Protein AF-A0A560BNM2-F1 (afdb_monomer)

Secondary structure (DSSP, 8-state):
---EEEEEEE-TTS-EEE-HHHHHHHHHHHHHHHHHHHHHHT--PPPP-GGGS-HHHHHHHHHHHHHHHHHHHHHIIIIISTTS--GGGTT----B--GGGHHHHHHH--SEEEEEEEEEEEE-HHHHHHHHHHHHTT-------EEEEEEEEETTT-BEEEEEEEEES---TTSHHHHHHHHHHHTTT---

Foldseek 3Di:
DQAAEWEFAQELVRDTHTDPVQRVLLSVLLVVLLVVVCVVVVHDDDDDDPVPDDPVLVVLVVLLLVLCVVQQVCCCVAQVNPPHHDVVCVNDQWTFSFQSLLSVCVRPVDQKDKYKHKYKYAYDPNNVVVQVVCVVVVHHDQGMKIWMKIFIAGSRGRTGPDIFIDIDSDARSSDNPSSNVVSCRRCPPPDD

pLDDT: mean 95.96, std 3.7, range [72.75, 98.75]

Nearest PDB structures (foldseek):
  6k96-assembly1_B-2  TM=3.087E-01  e=3.811E+00  Streptomyces citricolor
  1gr0-assembly1_A  TM=3.184E-01  e=5.904E+00  Mycobacterium tuberculosis
  5d7l-assembly2_C  TM=2.420E-01  e=7.122E+00  Homo sapiens

Mean predicted aligned error: 3.25 Å

Sequence (192 aa):
MPLDVELSELSAAGMKEPKAEWTEAARRHLAVAFDEQQADLGLSIAAFDESKAKPEVVDTLHQLQRLHEKVGTSAMIHHFFDVKKLPAKHGKFDWTLGTDARTLKEATGGDYALFVWVRDSYASGGRVALMVAAAVLGVGVQGGTQVGFASLVDLETGDIVWFNRLMRGAGDLRTVEPARETAKVLLADFPK

Organism: Azospirillum brasilense (NCBI:txid192)

Solvent-accessible surface area (backbone atoms only — not comparable to full-atom values): 10418 Å² total; per-residue (Å²): 76,74,76,46,62,46,28,23,38,26,41,64,88,69,50,75,45,78,35,68,71,47,20,54,40,24,50,54,29,35,52,55,23,42,53,53,49,29,58,78,71,70,54,89,80,77,79,64,58,69,91,77,48,57,70,70,54,51,53,49,49,54,51,49,52,58,46,45,54,55,49,49,51,47,45,48,47,30,69,71,35,91,84,50,63,52,74,92,50,72,84,57,84,84,51,60,76,37,54,74,35,29,56,53,21,75,74,68,72,43,67,59,42,52,45,42,41,38,41,36,35,42,55,30,75,62,22,50,54,47,34,54,57,34,45,78,72,73,38,89,59,85,73,28,44,36,40,34,37,26,34,37,25,36,15,78,59,11,36,46,79,42,77,32,63,51,76,41,69,69,79,48,43,75,38,58,66,46,14,35,50,48,36,49,56,36,52,53,90,61,90,131

Structure (mmCIF, N/CA/C/O backbone):
data_AF-A0A560BNM2-F1
#
_entry.id   AF-A0A560BNM2-F1
#
loop_
_atom_site.group_PDB
_atom_site.id
_atom_site.type_symbol
_atom_site.label_atom_id
_atom_site.label_alt_id
_atom_site.label_comp_id
_atom_site.label_asym_id
_atom_site.label_entity_id
_atom_site.label_seq_id
_atom_site.pdbx_PDB_ins_code
_atom_site.Cartn_x
_atom_site.Cartn_y
_atom_site.Cartn_z
_atom_site.occupancy
_atom_site.B_iso_or_equiv
_atom_site.auth_seq_id
_atom_site.auth_comp_id
_atom_site.auth_asym_id
_atom_site.auth_atom_id
_atom_site.pdbx_PDB_model_num
ATOM 1 N N . MET A 1 1 ? -6.509 5.502 5.794 1.00 94.69 1 MET A N 1
ATOM 2 C CA . MET A 1 1 ? -5.244 5.922 6.443 1.00 94.69 1 MET A CA 1
ATOM 3 C C . MET A 1 1 ? -4.339 6.583 5.410 1.00 94.69 1 MET A C 1
ATOM 5 O O . MET A 1 1 ? -4.605 6.390 4.224 1.00 94.69 1 MET A O 1
ATOM 9 N N . PRO A 1 2 ? -3.309 7.355 5.804 1.00 95.00 2 PRO A N 1
ATOM 10 C CA . PRO A 1 2 ? -2.321 7.873 4.861 1.00 95.00 2 PRO A CA 1
ATOM 11 C C . PRO A 1 2 ? -1.653 6.718 4.110 1.00 95.00 2 PRO A C 1
ATOM 13 O O . PRO A 1 2 ? -1.374 5.669 4.698 1.00 95.00 2 PRO A O 1
ATOM 16 N N . LEU A 1 3 ? -1.423 6.902 2.810 1.00 96.94 3 LEU A N 1
ATOM 17 C CA . LEU A 1 3 ? -0.815 5.878 1.962 1.00 96.94 3 LEU A CA 1
ATOM 18 C C . LEU A 1 3 ? 0.646 5.649 2.379 1.00 96.94 3 LEU A C 1
ATOM 20 O O . LEU A 1 3 ? 1.405 6.609 2.498 1.00 96.94 3 LEU A O 1
ATOM 24 N N . ASP A 1 4 ? 1.076 4.400 2.545 1.00 98.00 4 ASP A N 1
ATOM 25 C CA . ASP A 1 4 ? 2.490 4.061 2.718 1.00 98.00 4 ASP A CA 1
ATOM 26 C C . ASP A 1 4 ? 3.102 3.725 1.349 1.00 98.00 4 ASP A C 1
ATOM 28 O O . ASP A 1 4 ? 2.976 2.613 0.840 1.00 98.00 4 ASP A O 1
ATOM 32 N N . VAL A 1 5 ? 3.742 4.710 0.717 1.00 98.44 5 VAL A N 1
ATOM 33 C CA . VAL A 1 5 ? 4.279 4.606 -0.647 1.00 98.44 5 VAL A CA 1
ATOM 34 C C . VAL A 1 5 ? 5.752 4.994 -0.661 1.00 98.44 5 VAL A C 1
ATOM 36 O O . VAL A 1 5 ? 6.127 6.030 -0.112 1.00 98.44 5 VAL A O 1
ATOM 39 N N . GLU A 1 6 ? 6.579 4.204 -1.340 1.00 98.62 6 GLU A N 1
ATOM 40 C CA . GLU A 1 6 ? 7.971 4.559 -1.629 1.00 98.62 6 GLU A CA 1
ATOM 41 C C . GLU A 1 6 ? 8.356 4.094 -3.034 1.00 98.62 6 GLU A C 1
ATOM 43 O O . GLU A 1 6 ? 8.139 2.939 -3.416 1.00 98.62 6 GLU A O 1
ATOM 48 N N . LEU A 1 7 ? 8.936 5.013 -3.803 1.00 98.62 7 LEU A N 1
ATOM 49 C CA . LEU A 1 7 ? 9.507 4.754 -5.115 1.00 98.62 7 LEU A CA 1
ATOM 50 C C . LEU A 1 7 ? 11.029 4.829 -5.040 1.00 98.62 7 LEU A C 1
ATOM 52 O O . LEU A 1 7 ? 11.601 5.689 -4.368 1.00 98.62 7 LEU A O 1
ATOM 56 N N . SER A 1 8 ? 11.689 3.943 -5.776 1.00 98.62 8 SER A N 1
ATOM 57 C CA . SER A 1 8 ? 13.147 3.836 -5.790 1.00 98.62 8 SER A CA 1
ATOM 58 C C . SER A 1 8 ? 13.711 3.697 -7.200 1.00 98.62 8 SER A C 1
ATOM 60 O O . SER A 1 8 ? 13.052 3.226 -8.126 1.00 98.62 8 SER A O 1
ATOM 62 N N . GLU A 1 9 ? 14.962 4.092 -7.378 1.00 98.44 9 GLU A N 1
ATOM 63 C CA . GLU A 1 9 ? 15.757 3.691 -8.532 1.00 98.44 9 GLU A CA 1
ATOM 64 C C . GLU A 1 9 ? 16.487 2.387 -8.212 1.00 98.44 9 GLU A C 1
ATOM 66 O O . GLU A 1 9 ? 17.051 2.228 -7.133 1.00 98.44 9 GLU A O 1
ATOM 71 N N . LEU A 1 10 ? 16.476 1.442 -9.147 1.00 98.25 10 LEU A N 1
ATOM 72 C CA . LEU A 1 10 ? 17.156 0.162 -9.030 1.00 98.25 10 LEU A CA 1
ATOM 73 C C . LEU A 1 10 ? 18.461 0.214 -9.824 1.00 98.25 10 LEU A C 1
ATOM 75 O O . LEU A 1 10 ? 18.455 0.225 -11.059 1.00 98.25 10 LEU A O 1
ATOM 79 N N . SER A 1 11 ? 19.582 0.238 -9.110 1.00 97.75 11 SER A N 1
ATOM 80 C CA . SER A 1 11 ? 20.908 0.375 -9.704 1.00 97.75 11 SER A CA 1
ATOM 81 C C . SER A 1 11 ? 21.366 -0.898 -10.431 1.00 97.75 11 SER A C 1
ATOM 83 O O . SER A 1 11 ? 20.772 -1.979 -10.313 1.00 97.75 11 SER A O 1
ATOM 85 N N . ALA A 1 12 ? 22.465 -0.790 -11.186 1.00 96.25 12 ALA A N 1
ATOM 86 C CA . ALA A 1 12 ? 23.093 -1.937 -11.847 1.00 96.25 12 ALA A CA 1
ATOM 87 C C . ALA A 1 12 ? 23.555 -3.009 -10.841 1.00 96.25 12 ALA A C 1
ATOM 89 O O . ALA A 1 12 ? 23.485 -4.196 -11.139 1.00 96.25 12 ALA A O 1
ATOM 90 N N . ALA A 1 13 ? 23.937 -2.598 -9.625 1.00 95.31 13 ALA A N 1
ATOM 91 C CA . ALA A 1 13 ? 24.309 -3.495 -8.530 1.00 95.31 13 ALA A CA 1
ATOM 92 C C . ALA A 1 13 ? 23.097 -4.142 -7.825 1.00 95.31 13 ALA A C 1
ATOM 94 O O . ALA A 1 13 ? 23.272 -4.939 -6.911 1.00 95.31 13 ALA A O 1
ATOM 95 N N . GLY A 1 14 ? 21.864 -3.799 -8.220 1.00 94.88 14 GLY A N 1
ATOM 96 C CA . GLY A 1 14 ? 20.644 -4.313 -7.592 1.00 94.88 14 GLY A CA 1
ATOM 97 C C . GLY A 1 14 ? 20.242 -3.605 -6.299 1.00 94.88 14 GLY A C 1
ATOM 98 O O . GLY A 1 14 ? 19.343 -4.084 -5.612 1.00 94.88 14 GLY A O 1
ATOM 99 N N . MET A 1 15 ? 20.859 -2.467 -5.978 1.00 96.94 15 MET A N 1
ATOM 100 C CA . MET A 1 15 ? 20.464 -1.651 -4.828 1.00 96.94 15 MET A CA 1
ATOM 101 C C . MET A 1 15 ? 19.269 -0.769 -5.188 1.00 96.94 15 MET A C 1
ATOM 103 O O . MET A 1 15 ? 19.231 -0.203 -6.281 1.00 96.94 15 MET A O 1
ATOM 107 N N . LYS A 1 16 ? 18.314 -0.649 -4.262 1.00 97.69 16 LYS A N 1
ATOM 108 C CA . LYS A 1 16 ? 17.199 0.297 -4.360 1.00 97.69 16 LYS A CA 1
ATOM 109 C C . LYS A 1 16 ? 17.574 1.594 -3.656 1.00 97.69 16 LYS A C 1
ATOM 111 O O . LYS A 1 16 ? 17.868 1.582 -2.466 1.00 97.69 16 LYS A O 1
ATOM 116 N N . GLU A 1 17 ? 17.535 2.694 -4.391 1.00 98.00 17 GLU A N 1
ATOM 117 C CA . GLU A 1 17 ? 17.790 4.041 -3.888 1.00 98.00 17 GLU A CA 1
ATOM 118 C C . GLU A 1 17 ? 16.474 4.827 -3.869 1.00 98.00 17 GLU A C 1
ATOM 120 O O . GLU A 1 17 ? 15.957 5.146 -4.945 1.00 98.00 17 GLU A O 1
ATOM 125 N N . PRO A 1 18 ? 15.895 5.128 -2.690 1.00 98.31 18 PRO A N 1
ATOM 126 C CA . PRO A 1 18 ? 14.654 5.892 -2.597 1.00 98.31 18 PRO A CA 1
ATOM 127 C C . PRO A 1 18 ? 14.753 7.254 -3.298 1.00 98.31 18 PRO A C 1
ATOM 129 O O . PRO A 1 18 ? 15.759 7.956 -3.180 1.00 98.31 18 PRO A O 1
ATOM 132 N N . LYS A 1 19 ? 13.695 7.647 -4.016 1.00 98.56 19 LYS A N 1
ATOM 133 C CA . LYS A 1 19 ? 13.610 8.933 -4.723 1.00 98.56 19 LYS A CA 1
ATOM 134 C C . LYS A 1 19 ? 12.414 9.729 -4.213 1.00 98.56 19 LYS A C 1
ATOM 136 O O . LYS A 1 19 ? 11.272 9.426 -4.550 1.00 98.56 19 LYS A O 1
ATOM 141 N N . ALA A 1 20 ? 12.684 10.772 -3.427 1.00 98.38 20 ALA A N 1
ATOM 142 C CA . ALA A 1 20 ? 11.651 11.578 -2.773 1.00 98.38 20 ALA A CA 1
ATOM 143 C C . ALA A 1 20 ? 10.638 12.174 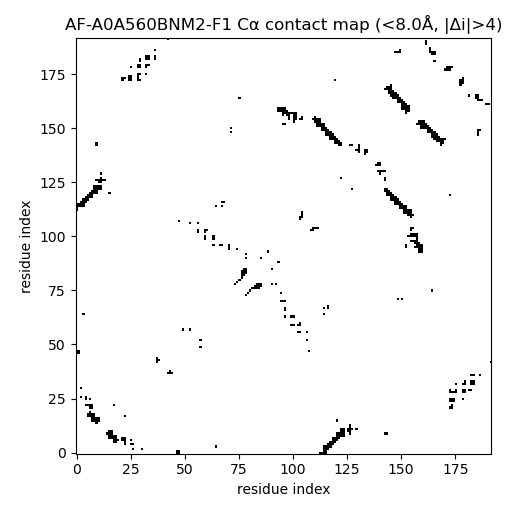-3.768 1.00 98.38 20 ALA A C 1
ATOM 145 O O . ALA A 1 20 ? 9.439 12.001 -3.592 1.00 98.38 20 ALA A O 1
ATOM 146 N N . GLU A 1 21 ? 11.101 12.792 -4.858 1.00 98.38 21 GLU A N 1
ATOM 147 C CA . GLU A 1 21 ? 10.209 13.395 -5.862 1.00 98.38 21 GLU A CA 1
ATOM 148 C C . GLU A 1 21 ? 9.281 12.371 -6.527 1.00 98.38 21 GLU A C 1
ATOM 150 O O . GLU A 1 21 ? 8.110 12.658 -6.780 1.00 98.38 21 GLU A O 1
ATOM 155 N N . TRP A 1 22 ? 9.790 11.163 -6.787 1.00 98.62 22 TRP A N 1
ATOM 156 C CA . TRP A 1 22 ? 8.995 10.081 -7.363 1.00 98.62 22 TRP A CA 1
ATOM 157 C C . TRP A 1 22 ? 7.953 9.602 -6.357 1.00 98.62 22 TRP A C 1
ATOM 159 O O . TRP A 1 22 ? 6.781 9.489 -6.705 1.00 98.62 22 TRP A O 1
ATOM 169 N N . THR A 1 23 ? 8.364 9.382 -5.107 1.00 98.69 23 THR A N 1
ATOM 170 C CA . THR A 1 23 ? 7.468 9.008 -4.009 1.00 98.69 23 THR A CA 1
ATOM 171 C C . THR A 1 23 ? 6.338 10.021 -3.839 1.00 98.69 23 THR A C 1
ATOM 173 O O . THR A 1 23 ? 5.178 9.627 -3.764 1.00 98.69 23 THR A O 1
ATOM 176 N N . GLU A 1 24 ? 6.644 11.317 -3.858 1.00 98.44 24 GLU A N 1
ATOM 177 C CA . GLU A 1 24 ? 5.637 12.375 -3.743 1.00 98.44 24 GLU A CA 1
ATOM 178 C C . GLU A 1 24 ? 4.682 12.420 -4.943 1.00 98.44 24 GLU A C 1
ATOM 180 O O . GLU A 1 24 ? 3.473 12.591 -4.769 1.00 98.44 24 GLU A O 1
ATOM 185 N N . ALA A 1 25 ? 5.186 12.232 -6.167 1.00 98.50 25 ALA A N 1
ATOM 186 C CA . ALA A 1 25 ? 4.332 12.124 -7.350 1.00 98.50 25 ALA A CA 1
ATOM 187 C C . ALA A 1 25 ? 3.375 10.927 -7.245 1.00 98.50 25 ALA A C 1
ATOM 189 O O . ALA A 1 25 ? 2.169 11.083 -7.434 1.00 98.50 25 ALA A O 1
ATOM 190 N N . ALA A 1 26 ? 3.892 9.760 -6.857 1.00 98.62 26 ALA A N 1
ATOM 191 C CA . ALA A 1 26 ? 3.088 8.559 -6.679 1.00 98.62 26 ALA A CA 1
ATOM 192 C C . ALA A 1 26 ? 2.043 8.699 -5.573 1.00 98.62 26 ALA A C 1
ATOM 194 O O . ALA A 1 26 ? 0.903 8.289 -5.775 1.00 98.62 26 ALA A O 1
ATOM 195 N N . ARG A 1 27 ? 2.387 9.317 -4.435 1.00 98.38 27 ARG A N 1
ATOM 196 C CA . ARG A 1 27 ? 1.429 9.605 -3.355 1.00 98.38 27 ARG A CA 1
ATOM 197 C C . ARG A 1 27 ? 0.263 10.450 -3.859 1.00 98.38 27 ARG A C 1
ATOM 199 O O . ARG A 1 27 ? -0.883 10.091 -3.608 1.00 98.38 27 ARG A O 1
ATOM 206 N N . ARG A 1 28 ? 0.536 11.517 -4.621 1.00 98.19 28 ARG A N 1
ATOM 207 C CA . ARG A 1 28 ? -0.516 12.367 -5.207 1.00 98.19 28 ARG A CA 1
ATOM 208 C C . ARG A 1 28 ? -1.386 11.612 -6.210 1.00 98.19 28 ARG A C 1
ATOM 210 O O . ARG A 1 28 ? -2.606 11.696 -6.128 1.00 98.19 28 ARG A O 1
ATOM 217 N N . HIS A 1 29 ? -0.778 10.879 -7.143 1.00 98.69 29 HIS A N 1
ATOM 218 C CA . HIS A 1 29 ? -1.530 10.141 -8.161 1.00 98.69 29 HIS A CA 1
ATOM 219 C C . HIS A 1 29 ? -2.373 9.017 -7.560 1.00 98.69 29 HIS A C 1
ATOM 221 O O . HIS A 1 29 ? -3.527 8.854 -7.945 1.00 98.69 29 HIS A O 1
ATOM 227 N N . LEU A 1 30 ? -1.828 8.280 -6.590 1.00 98.38 30 LEU A N 1
ATOM 228 C CA . LEU A 1 30 ? -2.569 7.237 -5.896 1.00 98.38 30 LEU A CA 1
ATOM 229 C C . LEU A 1 30 ? -3.694 7.810 -5.040 1.00 98.38 30 LEU A C 1
ATOM 231 O O . LEU A 1 30 ? -4.769 7.233 -5.058 1.00 98.38 30 LEU A O 1
ATOM 235 N N . ALA A 1 31 ? -3.493 8.930 -4.338 1.00 97.06 31 ALA A N 1
ATOM 236 C CA . ALA A 1 31 ? -4.562 9.555 -3.556 1.00 97.06 31 ALA A CA 1
ATOM 237 C C . ALA A 1 31 ? -5.781 9.879 -4.435 1.00 97.06 31 ALA A C 1
ATOM 239 O O . ALA A 1 31 ? -6.875 9.398 -4.159 1.00 97.06 31 ALA A O 1
ATOM 240 N N . VAL A 1 32 ? -5.562 10.570 -5.562 1.00 97.69 32 VAL A N 1
ATOM 241 C CA . VAL A 1 32 ? -6.630 10.869 -6.533 1.00 97.69 32 VAL A CA 1
ATOM 242 C C . VAL A 1 32 ? -7.270 9.586 -7.073 1.00 97.69 32 VAL A C 1
ATOM 244 O O . VAL A 1 32 ? -8.489 9.480 -7.129 1.00 97.69 32 VAL A O 1
ATOM 247 N N . ALA A 1 33 ? -6.463 8.589 -7.437 1.00 98.12 33 ALA A N 1
ATOM 248 C CA . ALA A 1 33 ? -6.966 7.321 -7.957 1.00 98.12 33 ALA A CA 1
ATOM 249 C C . ALA A 1 33 ? -7.805 6.537 -6.931 1.00 98.12 33 ALA A C 1
ATOM 251 O O . ALA A 1 33 ? -8.808 5.927 -7.294 1.00 98.12 33 ALA A O 1
ATOM 252 N N . PHE A 1 34 ? -7.414 6.539 -5.655 1.00 97.00 34 PHE A N 1
ATOM 253 C CA . PHE A 1 34 ? -8.188 5.910 -4.589 1.00 97.00 34 PHE A CA 1
ATOM 254 C C . PHE A 1 34 ? -9.500 6.649 -4.338 1.00 97.00 34 PHE A C 1
ATOM 256 O O . PHE A 1 34 ? -10.502 5.981 -4.098 1.00 97.00 34 PHE A O 1
ATOM 263 N N . ASP A 1 35 ? -9.523 7.979 -4.418 1.00 95.44 35 ASP A N 1
ATOM 264 C CA . ASP A 1 35 ? -10.756 8.762 -4.283 1.00 95.44 35 ASP A CA 1
ATOM 265 C C . ASP A 1 35 ? -11.729 8.481 -5.442 1.00 95.44 35 ASP A C 1
ATOM 267 O O . ASP A 1 35 ? -12.917 8.252 -5.215 1.00 95.44 35 ASP A O 1
ATOM 271 N N . GLU A 1 36 ? -11.224 8.399 -6.679 1.00 96.31 36 GLU A N 1
ATOM 272 C CA . GLU A 1 36 ? -12.012 7.991 -7.853 1.00 96.31 36 GLU A CA 1
ATOM 273 C C . GLU A 1 36 ? -12.604 6.583 -7.666 1.00 96.31 36 GLU A C 1
ATOM 275 O O . GLU A 1 36 ? -13.801 6.378 -7.858 1.00 96.31 36 GLU A O 1
ATOM 280 N N . GLN A 1 37 ? -11.795 5.608 -7.232 1.00 95.50 37 GLN A N 1
ATOM 281 C CA . GLN A 1 37 ? -12.275 4.238 -7.015 1.00 95.50 37 GLN A CA 1
ATOM 282 C C . GLN A 1 37 ? -13.264 4.121 -5.850 1.00 95.50 37 GLN A C 1
ATOM 284 O O . GLN A 1 37 ? -14.195 3.320 -5.922 1.00 95.50 37 GLN A O 1
ATOM 289 N N . GLN A 1 38 ? -13.105 4.912 -4.788 1.00 93.25 38 GLN A N 1
ATOM 290 C CA . GLN A 1 38 ? -14.095 4.979 -3.713 1.00 93.25 38 GLN A CA 1
ATOM 291 C C . GLN A 1 38 ? -15.445 5.473 -4.234 1.00 93.25 38 GLN A C 1
ATOM 293 O O . GLN A 1 38 ? -16.467 4.856 -3.934 1.00 93.25 38 GLN A O 1
ATOM 298 N N . ALA A 1 39 ? -15.447 6.535 -5.047 1.00 94.00 39 ALA A N 1
ATOM 299 C CA . ALA A 1 39 ? -16.662 7.067 -5.654 1.00 94.00 39 ALA A CA 1
ATOM 300 C C . ALA A 1 39 ? -17.331 6.040 -6.585 1.00 94.00 39 ALA A C 1
ATOM 302 O O . ALA A 1 39 ? -18.533 5.803 -6.463 1.00 94.00 39 ALA A O 1
ATOM 303 N N . ASP A 1 40 ? -16.554 5.373 -7.445 1.00 94.12 40 ASP A N 1
ATOM 304 C CA . ASP A 1 40 ? -17.045 4.333 -8.362 1.00 94.12 40 ASP A CA 1
ATOM 305 C C . ASP A 1 40 ? -17.670 3.138 -7.620 1.00 94.12 40 ASP A C 1
ATOM 307 O O . ASP A 1 40 ? -18.656 2.549 -8.071 1.00 94.12 40 ASP A O 1
ATOM 311 N N . LEU A 1 41 ? -17.100 2.768 -6.469 1.00 92.88 41 LEU A N 1
ATOM 312 C CA . LEU A 1 41 ? -17.584 1.664 -5.638 1.00 92.88 41 LEU A CA 1
ATOM 313 C C . LEU A 1 41 ? -18.730 2.068 -4.695 1.00 92.88 41 LEU A C 1
ATOM 315 O O . LEU A 1 41 ? -19.355 1.183 -4.105 1.00 92.88 41 LEU A O 1
ATOM 319 N N . GLY A 1 42 ? -19.028 3.366 -4.572 1.00 93.19 42 GLY A N 1
ATOM 320 C CA . GLY A 1 42 ? -20.016 3.902 -3.634 1.00 93.19 42 GLY A CA 1
ATOM 321 C C . GLY A 1 42 ? -19.570 3.829 -2.170 1.00 93.19 42 GLY A C 1
ATOM 322 O O . GLY A 1 42 ? -20.411 3.725 -1.279 1.00 93.19 42 GLY A O 1
ATOM 323 N N . LEU A 1 43 ? -18.260 3.838 -1.917 1.00 90.00 43 LEU A N 1
ATOM 324 C CA . LEU A 1 43 ? -17.682 3.771 -0.577 1.00 90.00 43 LEU A CA 1
ATOM 325 C C . LEU A 1 43 ? -17.621 5.163 0.052 1.00 90.00 43 LEU A C 1
ATOM 327 O O . LEU A 1 43 ? -17.254 6.140 -0.596 1.00 90.00 43 LEU A O 1
ATOM 331 N N . SER A 1 44 ? -17.910 5.238 1.349 1.00 86.38 44 SER A N 1
ATOM 332 C CA . SER A 1 44 ? -17.713 6.445 2.153 1.00 86.38 44 SER A CA 1
ATOM 333 C C . SER A 1 44 ? -16.530 6.234 3.095 1.00 86.38 44 SER A C 1
ATOM 335 O O . SER A 1 44 ? -16.712 5.769 4.220 1.00 86.38 44 SER A O 1
ATOM 337 N N . ILE A 1 45 ? -15.316 6.562 2.645 1.00 88.19 45 ILE A N 1
ATOM 338 C CA . ILE A 1 45 ? -14.105 6.467 3.473 1.00 88.19 45 ILE A CA 1
ATOM 339 C C . ILE A 1 45 ? -13.707 7.865 3.945 1.00 88.19 45 ILE A C 1
ATOM 341 O O . ILE A 1 45 ? -13.479 8.772 3.150 1.00 88.19 45 ILE A O 1
ATOM 345 N N . ALA A 1 46 ? -13.589 8.039 5.261 1.00 90.44 46 ALA A N 1
ATOM 346 C CA . ALA A 1 46 ? -13.037 9.259 5.833 1.00 90.44 46 ALA A CA 1
ATOM 347 C C . ALA A 1 46 ? -11.501 9.222 5.788 1.00 90.44 46 ALA A C 1
ATOM 349 O O . ALA A 1 46 ? -10.869 8.281 6.282 1.00 90.44 46 ALA A O 1
ATOM 350 N N . ALA A 1 47 ? -10.889 10.263 5.220 1.00 91.75 47 ALA A N 1
ATOM 351 C CA . ALA A 1 47 ? -9.446 10.443 5.289 1.00 91.75 47 ALA A CA 1
ATOM 352 C C . ALA A 1 47 ? -9.011 10.721 6.737 1.00 91.75 47 ALA A C 1
ATOM 354 O O . ALA A 1 47 ? -9.650 11.488 7.458 1.00 91.75 47 ALA A O 1
ATOM 355 N N . PHE A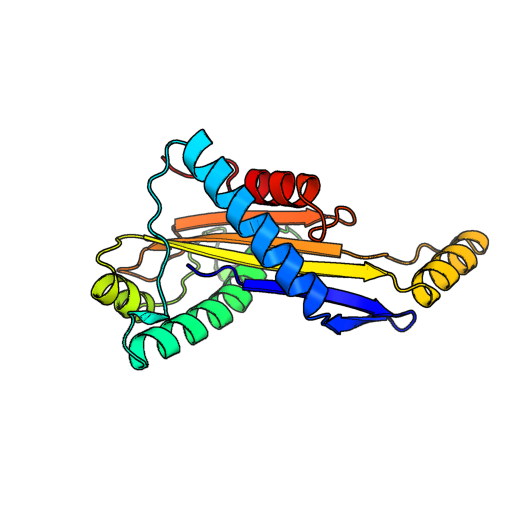 1 48 ? -7.904 10.106 7.154 1.00 93.44 48 PHE A N 1
ATOM 356 C CA . PHE A 1 48 ? -7.303 10.394 8.452 1.00 93.44 48 PHE A CA 1
ATOM 357 C C . PHE A 1 48 ? -6.489 11.684 8.353 1.00 93.44 48 PHE A C 1
ATOM 359 O O . PHE A 1 48 ? -5.582 11.776 7.527 1.00 93.44 48 PHE A O 1
ATOM 366 N N . ASP A 1 49 ? -6.815 12.663 9.191 1.00 91.25 49 ASP A N 1
ATOM 367 C CA . ASP A 1 49 ? -6.149 13.963 9.226 1.00 91.25 49 ASP A CA 1
ATOM 368 C C . ASP A 1 49 ? -5.163 14.018 10.399 1.00 91.25 49 ASP A C 1
ATOM 370 O O . ASP A 1 49 ? -5.533 14.333 11.532 1.00 91.25 49 ASP A O 1
ATOM 374 N N . GLU A 1 50 ? -3.896 13.709 10.117 1.00 92.50 50 GLU A N 1
ATOM 375 C CA . GLU A 1 50 ? -2.823 13.723 11.120 1.00 92.50 50 GLU A CA 1
ATOM 376 C C . GLU A 1 50 ? -2.658 15.088 11.797 1.00 92.50 50 GLU A C 1
ATOM 378 O O . GLU A 1 50 ? -2.315 15.145 12.974 1.00 92.50 50 GLU A O 1
ATOM 383 N N . SER A 1 51 ? -2.959 16.191 11.100 1.00 92.88 51 SER A N 1
ATOM 384 C CA . SER A 1 51 ? -2.790 17.545 11.647 1.00 92.88 51 SER A CA 1
ATOM 385 C C . SER A 1 51 ? -3.766 17.872 12.780 1.00 92.88 51 SER A C 1
ATOM 387 O O . SER A 1 51 ? -3.527 18.793 13.562 1.00 92.88 51 SER A O 1
ATOM 389 N N . LYS A 1 52 ? -4.865 17.114 12.876 1.00 92.19 52 LYS A N 1
ATOM 390 C CA . LYS A 1 52 ? -5.892 17.246 13.917 1.00 92.19 52 LYS A CA 1
ATOM 391 C C . LYS A 1 52 ? -5.760 16.198 15.018 1.00 92.19 52 LYS A C 1
ATOM 393 O O . LYS A 1 52 ? -6.464 16.287 16.024 1.00 92.19 52 LYS A O 1
ATOM 398 N N . ALA A 1 53 ? -4.903 15.199 14.828 1.00 94.44 53 ALA A N 1
ATOM 399 C CA . ALA A 1 53 ? -4.708 14.122 15.782 1.00 94.44 53 ALA A CA 1
ATOM 400 C C . ALA A 1 53 ? -3.766 14.554 16.915 1.00 94.44 53 ALA A C 1
ATOM 402 O O . ALA A 1 53 ? -2.879 15.391 16.742 1.00 94.44 53 ALA A O 1
ATOM 403 N N . LYS A 1 54 ? -3.953 13.968 18.100 1.00 96.94 54 LYS A N 1
ATOM 404 C CA . LYS A 1 54 ? -3.007 14.155 19.204 1.00 96.94 54 LYS A CA 1
ATOM 405 C C . LYS A 1 54 ? -1.686 13.428 18.892 1.00 96.94 54 LYS A C 1
ATOM 407 O O . LYS A 1 54 ? -1.739 12.396 18.218 1.00 96.94 54 LYS A O 1
ATOM 412 N N . PRO A 1 55 ? -0.527 13.898 19.393 1.00 96.94 55 PRO A N 1
ATOM 413 C CA . PRO A 1 55 ? 0.773 13.283 19.105 1.00 96.94 55 PRO A CA 1
ATOM 414 C C . PRO A 1 55 ? 0.825 11.775 19.376 1.00 96.94 55 PRO A C 1
ATOM 416 O O . PRO A 1 55 ? 1.341 11.025 18.557 1.00 96.94 55 PRO A O 1
ATOM 419 N N . GLU A 1 56 ? 0.211 11.313 20.466 1.00 96.31 56 GLU A N 1
ATOM 420 C CA . GLU A 1 56 ? 0.150 9.892 20.815 1.00 96.31 56 GLU A CA 1
ATOM 421 C C . GLU A 1 56 ? -0.597 9.046 19.770 1.00 96.31 56 GLU A C 1
ATOM 423 O O . GLU A 1 56 ? -0.202 7.917 19.489 1.00 96.31 56 GLU A O 1
ATOM 428 N N . VAL A 1 57 ? -1.635 9.601 19.135 1.00 97.38 57 VAL A N 1
ATOM 429 C CA . VAL A 1 57 ? -2.391 8.918 18.075 1.00 97.38 57 VAL A CA 1
ATOM 430 C C . VAL A 1 57 ? -1.555 8.843 16.798 1.00 97.38 57 VAL A C 1
ATOM 432 O O . VAL A 1 57 ? -1.572 7.821 16.114 1.00 97.38 57 VAL A O 1
ATOM 435 N N . VAL A 1 58 ? -0.804 9.904 16.487 1.00 97.50 58 VAL A N 1
ATOM 436 C CA . VAL A 1 58 ? 0.117 9.938 15.339 1.00 97.50 58 VAL A CA 1
ATOM 437 C C . VAL A 1 58 ? 1.248 8.922 15.524 1.00 97.50 58 VAL A C 1
ATOM 439 O O . VAL A 1 58 ? 1.576 8.184 14.595 1.00 97.50 58 VAL A O 1
ATOM 442 N N . ASP A 1 59 ? 1.799 8.806 16.732 1.00 97.31 59 ASP A N 1
ATOM 443 C CA . ASP A 1 59 ? 2.808 7.792 17.043 1.00 97.31 59 ASP A CA 1
ATOM 444 C C . ASP A 1 59 ? 2.255 6.370 16.871 1.00 97.31 59 ASP A C 1
ATOM 446 O O . ASP A 1 59 ? 2.895 5.536 16.219 1.00 97.31 59 ASP A O 1
ATOM 450 N N . THR A 1 60 ? 1.047 6.091 17.379 1.00 97.25 60 THR A N 1
ATOM 451 C CA . THR A 1 60 ? 0.380 4.798 17.163 1.00 97.25 60 THR A CA 1
ATOM 452 C C . THR A 1 60 ? 0.117 4.534 15.680 1.00 97.25 60 THR A C 1
ATOM 454 O O . THR A 1 60 ? 0.378 3.430 15.205 1.00 97.25 60 THR A O 1
ATOM 457 N N . LEU A 1 61 ? -0.332 5.532 14.914 1.00 97.38 61 LEU A N 1
ATOM 458 C CA . LEU A 1 61 ? -0.531 5.406 13.468 1.00 97.38 61 LEU A CA 1
ATOM 459 C C . LEU A 1 61 ? 0.759 4.977 12.756 1.00 97.38 61 LEU A C 1
ATOM 461 O O . LEU A 1 61 ? 0.741 4.020 11.980 1.00 97.38 61 LEU A O 1
ATOM 465 N N . HIS A 1 62 ? 1.883 5.637 13.039 1.00 97.50 62 HIS A N 1
ATOM 466 C CA . HIS A 1 62 ? 3.170 5.293 12.433 1.00 97.50 62 HIS A CA 1
ATOM 467 C C . HIS A 1 62 ? 3.646 3.888 12.818 1.00 97.50 62 HIS A C 1
ATOM 469 O O . HIS A 1 62 ? 4.211 3.171 11.986 1.00 97.50 62 HIS A O 1
ATOM 475 N N . GLN A 1 63 ? 3.425 3.471 14.067 1.00 98.06 63 GLN A N 1
ATOM 476 C CA . GLN A 1 63 ? 3.730 2.109 14.506 1.00 98.06 63 GLN A CA 1
ATOM 477 C C . GLN A 1 63 ? 2.869 1.082 13.764 1.00 98.06 63 GLN A C 1
ATOM 479 O O . GLN A 1 63 ? 3.406 0.104 13.242 1.00 98.06 63 GLN A O 1
ATOM 484 N N . LEU A 1 64 ? 1.564 1.339 13.638 1.00 98.38 64 LEU A N 1
ATOM 485 C CA . LEU A 1 64 ? 0.633 0.473 12.918 1.00 98.38 64 LEU A CA 1
ATOM 486 C C . LEU A 1 64 ? 0.938 0.403 11.420 1.00 98.38 64 LEU A C 1
ATOM 488 O O . LEU A 1 64 ? 0.857 -0.681 10.859 1.00 98.38 64 LEU A O 1
ATOM 492 N N . GLN A 1 65 ? 1.353 1.493 10.769 1.00 98.00 65 GLN A N 1
ATOM 493 C CA . GLN A 1 65 ? 1.788 1.463 9.363 1.00 98.00 65 GLN A CA 1
ATOM 494 C C . GLN A 1 65 ? 3.032 0.582 9.169 1.00 98.00 65 GLN A C 1
ATOM 496 O O . GLN A 1 65 ? 3.068 -0.274 8.286 1.00 98.00 65 GLN A O 1
ATOM 501 N N . ARG A 1 66 ? 4.037 0.718 10.044 1.00 98.19 66 ARG A N 1
ATOM 502 C CA . ARG A 1 66 ? 5.239 -0.135 10.002 1.00 98.19 66 ARG A CA 1
ATOM 503 C C . ARG A 1 66 ? 4.904 -1.600 10.276 1.00 98.19 66 ARG A C 1
ATOM 505 O O . ARG A 1 66 ? 5.476 -2.491 9.647 1.00 98.19 66 ARG A O 1
ATOM 512 N N . LEU A 1 67 ? 3.989 -1.858 11.210 1.00 98.62 67 LEU A N 1
ATOM 513 C CA . LEU A 1 67 ? 3.514 -3.207 11.500 1.00 98.62 67 LEU A CA 1
ATOM 514 C C . LEU A 1 67 ? 2.715 -3.776 10.323 1.00 98.62 67 LEU A C 1
ATOM 516 O O . LEU A 1 67 ? 2.936 -4.925 9.946 1.00 98.62 67 LEU A O 1
ATOM 520 N N . HIS A 1 68 ? 1.857 -2.968 9.700 1.00 98.69 68 HIS A N 1
ATOM 521 C CA . HIS A 1 68 ? 1.079 -3.323 8.515 1.00 98.69 68 HIS A CA 1
ATOM 522 C C . HIS A 1 68 ? 1.975 -3.759 7.361 1.00 98.69 68 HIS A C 1
ATOM 524 O O . HIS A 1 68 ? 1.705 -4.799 6.763 1.00 98.69 68 HIS A O 1
ATOM 530 N N . GLU A 1 69 ? 3.097 -3.071 7.120 1.00 98.31 69 GLU A N 1
ATOM 531 C CA . GLU A 1 69 ? 4.096 -3.525 6.148 1.00 98.31 69 GLU A CA 1
ATOM 532 C C . GLU A 1 69 ? 4.546 -4.968 6.441 1.00 98.31 69 GLU A C 1
ATOM 534 O O . GLU A 1 69 ? 4.541 -5.828 5.553 1.00 98.31 69 GLU A O 1
ATOM 539 N N . LYS A 1 70 ? 4.957 -5.258 7.683 1.00 98.38 70 LYS A N 1
ATOM 540 C CA . LYS A 1 70 ? 5.530 -6.566 8.043 1.00 98.38 70 LYS A CA 1
ATOM 541 C C . LYS A 1 70 ? 4.483 -7.673 8.068 1.00 98.38 70 LYS A C 1
ATOM 543 O O . LYS A 1 70 ? 4.730 -8.759 7.533 1.00 98.38 70 LYS A O 1
ATOM 548 N N . VAL A 1 71 ? 3.317 -7.403 8.649 1.00 98.19 71 VAL A N 1
ATOM 549 C CA . VAL A 1 71 ? 2.195 -8.346 8.718 1.00 98.19 71 VAL A CA 1
ATOM 550 C C . VAL A 1 71 ? 1.646 -8.612 7.320 1.00 98.19 71 VAL A C 1
ATOM 552 O O . VAL A 1 71 ? 1.515 -9.771 6.935 1.00 98.19 71 VAL A O 1
ATOM 555 N N . GLY A 1 72 ? 1.408 -7.571 6.522 1.00 97.81 72 GLY A N 1
ATOM 556 C CA . GLY A 1 72 ? 0.885 -7.699 5.164 1.00 97.81 72 GLY A CA 1
ATOM 557 C C . GLY A 1 72 ? 1.857 -8.396 4.214 1.00 97.81 72 GLY A C 1
ATOM 558 O O . GLY A 1 72 ? 1.451 -9.287 3.467 1.00 97.81 72 GLY A O 1
ATOM 559 N N . THR A 1 73 ? 3.160 -8.106 4.307 1.00 96.50 73 THR A N 1
ATOM 560 C CA . THR A 1 73 ? 4.186 -8.849 3.553 1.00 96.50 73 THR A CA 1
ATOM 561 C C . THR A 1 73 ? 4.197 -10.328 3.945 1.00 96.50 73 THR A C 1
ATOM 563 O O . THR A 1 73 ? 4.272 -11.200 3.077 1.00 96.50 73 THR A O 1
ATOM 566 N N . SER A 1 74 ? 4.068 -10.629 5.241 1.00 95.75 74 SER A N 1
ATOM 567 C CA . SER A 1 74 ? 3.984 -12.008 5.731 1.00 95.75 74 SER A CA 1
ATOM 568 C C . SER A 1 74 ? 2.726 -12.708 5.213 1.00 95.75 74 SER A C 1
ATOM 570 O O . SER A 1 74 ? 2.823 -13.816 4.690 1.00 95.75 74 SER A O 1
ATOM 572 N N . ALA A 1 75 ? 1.563 -12.058 5.271 1.00 95.81 75 ALA A N 1
ATOM 573 C CA . ALA A 1 75 ? 0.313 -12.583 4.730 1.00 95.81 75 ALA A CA 1
ATOM 574 C C . ALA A 1 75 ? 0.417 -12.859 3.223 1.00 95.81 75 ALA A C 1
ATOM 576 O O . ALA A 1 75 ? 0.078 -13.948 2.758 1.00 95.81 75 ALA A O 1
ATOM 5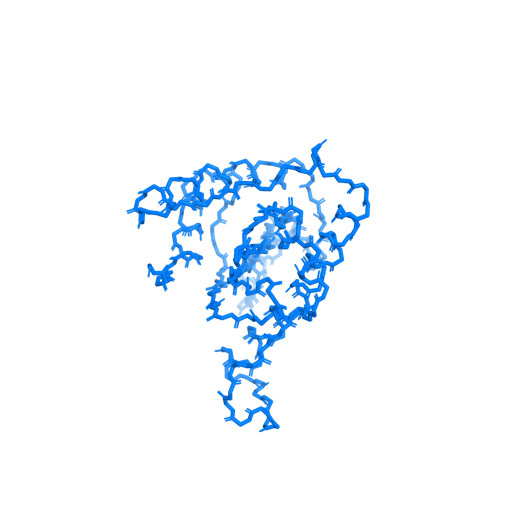77 N N . MET A 1 76 ? 0.966 -11.918 2.456 1.00 94.81 76 MET A N 1
ATOM 578 C CA . MET A 1 76 ? 1.187 -12.069 1.020 1.00 94.81 76 MET A CA 1
ATOM 579 C C . MET A 1 76 ? 2.075 -13.282 0.694 1.00 94.81 76 MET A C 1
ATOM 581 O O . MET A 1 76 ? 1.693 -14.107 -0.134 1.00 94.81 76 MET A O 1
ATOM 585 N N . ILE A 1 77 ? 3.217 -13.436 1.374 1.00 93.25 77 ILE A N 1
ATOM 586 C CA . ILE A 1 77 ? 4.170 -14.534 1.129 1.00 93.25 77 ILE A CA 1
ATOM 587 C C . ILE A 1 77 ? 3.640 -15.887 1.609 1.00 93.25 77 ILE A C 1
ATOM 589 O O . ILE A 1 77 ? 3.866 -16.895 0.946 1.00 93.25 77 ILE A O 1
ATOM 593 N N . HIS A 1 78 ? 2.998 -15.929 2.774 1.00 94.06 78 HIS A N 1
ATOM 594 C CA . HIS A 1 78 ? 2.697 -17.180 3.472 1.00 94.06 78 HIS A CA 1
ATOM 595 C C . HIS A 1 78 ? 1.254 -17.660 3.311 1.00 94.06 78 HIS A C 1
ATOM 597 O O . HIS A 1 78 ? 0.964 -18.813 3.630 1.00 94.06 78 HIS A O 1
ATOM 603 N N . HIS A 1 79 ? 0.344 -16.799 2.859 1.00 93.06 79 HIS A N 1
ATOM 604 C CA . HIS A 1 79 ? -1.059 -17.152 2.662 1.00 93.06 79 HIS A CA 1
ATOM 605 C C . HIS A 1 79 ? -1.453 -17.126 1.183 1.00 93.06 79 HIS A C 1
ATOM 607 O O . HIS A 1 79 ? -2.121 -18.044 0.714 1.00 93.06 79 HIS A O 1
ATOM 613 N N . PHE A 1 80 ? -1.012 -16.111 0.434 1.00 90.25 80 PHE A N 1
ATOM 614 C CA . PHE A 1 80 ? -1.426 -15.938 -0.961 1.00 90.25 80 PHE A CA 1
ATOM 615 C C . PHE A 1 80 ? -0.443 -16.506 -1.983 1.00 90.25 80 PHE A C 1
ATOM 617 O O . PHE A 1 80 ? -0.873 -16.978 -3.035 1.00 90.25 80 PHE A O 1
ATOM 624 N N . PHE A 1 81 ? 0.860 -16.474 -1.704 1.00 85.31 81 PHE A N 1
ATOM 625 C CA . PHE A 1 81 ? 1.854 -17.133 -2.542 1.00 85.31 81 PHE A CA 1
ATOM 626 C C . PHE A 1 81 ? 2.135 -18.538 -2.003 1.00 85.31 81 PHE A C 1
ATOM 628 O O . PHE A 1 81 ? 2.635 -18.718 -0.898 1.00 85.31 81 PHE A O 1
ATOM 635 N N . ASP A 1 82 ? 1.829 -19.563 -2.800 1.00 72.75 82 ASP A N 1
ATOM 636 C CA . ASP A 1 82 ? 1.910 -20.980 -2.401 1.00 72.75 82 ASP A CA 1
ATOM 637 C C . ASP A 1 82 ? 3.351 -21.523 -2.288 1.00 72.75 82 ASP A C 1
ATOM 639 O O . ASP A 1 82 ? 3.622 -22.709 -2.440 1.00 72.75 82 ASP A O 1
ATOM 643 N N . VAL A 1 83 ? 4.319 -20.637 -2.062 1.00 75.94 83 VAL A N 1
ATOM 644 C CA . VAL A 1 83 ? 5.746 -20.970 -2.010 1.00 75.94 83 VAL A CA 1
ATOM 645 C C . VAL A 1 83 ? 6.216 -21.273 -0.590 1.00 75.94 83 VAL A C 1
ATOM 647 O O . VAL A 1 83 ? 7.204 -21.982 -0.416 1.00 75.94 83 VAL A O 1
ATOM 650 N N . LYS A 1 84 ? 5.544 -20.722 0.434 1.00 86.19 84 LYS A N 1
ATOM 651 C CA . LYS A 1 84 ? 5.959 -20.823 1.845 1.00 86.19 84 LYS A CA 1
ATOM 652 C C . LYS A 1 84 ? 4.769 -20.845 2.811 1.00 86.19 84 LYS A C 1
ATOM 654 O O . LYS A 1 84 ? 4.752 -20.082 3.771 1.00 86.19 84 LYS A O 1
ATOM 659 N N . LYS A 1 85 ? 3.761 -21.692 2.590 1.00 91.06 85 LYS A N 1
ATOM 660 C CA . LYS A 1 85 ? 2.620 -21.797 3.522 1.00 91.06 85 LYS A CA 1
ATOM 661 C C . LYS A 1 85 ? 3.077 -22.089 4.956 1.00 91.06 85 LYS A C 1
ATOM 663 O O . LYS A 1 85 ? 3.991 -22.881 5.161 1.00 91.06 85 LYS A O 1
ATOM 668 N N . LEU A 1 86 ? 2.423 -21.469 5.941 1.00 91.88 86 LEU A N 1
ATOM 669 C CA . LEU A 1 86 ? 2.642 -21.741 7.367 1.00 91.88 86 LEU A CA 1
ATOM 670 C C . LEU A 1 86 ? 1.721 -22.887 7.819 1.00 91.88 86 LEU A C 1
ATOM 672 O O . LEU A 1 86 ? 0.520 -22.649 7.980 1.00 91.88 86 LEU A O 1
ATOM 676 N N . PRO A 1 87 ? 2.231 -24.114 8.064 1.00 91.50 87 PRO A N 1
ATOM 677 C CA . PRO A 1 87 ? 1.373 -25.262 8.371 1.00 91.50 87 PRO A CA 1
ATOM 678 C C . PRO A 1 87 ? 0.542 -25.064 9.641 1.00 91.50 87 PRO A C 1
ATOM 680 O O . PRO A 1 87 ? -0.620 -25.456 9.684 1.00 91.50 87 PRO A O 1
ATOM 683 N N . ALA A 1 88 ? 1.108 -24.376 10.637 1.00 91.94 88 ALA A N 1
ATOM 684 C CA . ALA A 1 88 ? 0.449 -24.076 11.906 1.00 91.94 88 ALA A CA 1
ATOM 685 C C . ALA A 1 88 ? -0.789 -23.167 11.772 1.00 91.94 88 ALA A C 1
ATOM 687 O O . ALA A 1 88 ? -1.623 -23.150 12.670 1.00 91.94 88 ALA A O 1
ATOM 688 N N . LYS A 1 89 ? -0.944 -22.430 10.660 1.00 92.56 89 LYS A N 1
ATOM 689 C CA . LYS A 1 89 ? -2.157 -21.636 10.399 1.00 92.56 89 LYS A CA 1
ATOM 690 C C . LYS A 1 89 ? -3.304 -22.470 9.826 1.00 92.56 89 LYS A C 1
ATOM 692 O O . LYS A 1 89 ? -4.424 -21.980 9.758 1.00 92.56 89 LYS A O 1
ATOM 697 N N . HIS A 1 90 ? -3.059 -23.711 9.393 1.00 91.69 90 HIS A N 1
ATOM 698 C CA . HIS A 1 90 ? -4.086 -24.597 8.825 1.00 91.69 90 HIS A CA 1
ATOM 699 C C . HIS A 1 90 ? -4.937 -23.942 7.717 1.00 91.69 90 HIS A C 1
ATOM 701 O O . HIS A 1 90 ? -6.133 -24.195 7.606 1.00 91.69 90 HIS A O 1
ATOM 707 N N . GLY A 1 91 ? -4.329 -23.059 6.918 1.00 89.50 91 GLY A N 1
ATOM 708 C CA . GLY A 1 91 ? -5.022 -22.317 5.861 1.00 89.50 91 GLY A CA 1
ATOM 709 C C . GLY A 1 91 ? -5.971 -21.213 6.345 1.00 89.50 91 GLY A C 1
ATOM 710 O O . GLY A 1 91 ? -6.625 -20.596 5.512 1.00 89.50 91 GLY A O 1
ATOM 711 N N . LYS A 1 92 ? -6.048 -20.924 7.649 1.00 94.50 92 LYS A N 1
ATOM 712 C CA . LYS A 1 92 ? -6.838 -19.807 8.179 1.00 94.50 92 LYS A CA 1
ATOM 713 C C . LYS A 1 92 ? -6.168 -18.469 7.870 1.00 94.50 92 LYS A C 1
ATOM 715 O O . LYS A 1 92 ? -4.939 -18.351 7.883 1.00 94.50 92 LYS A O 1
ATOM 720 N N . PHE A 1 93 ? -6.992 -17.468 7.573 1.00 95.25 93 PHE A N 1
ATOM 721 C CA . PHE A 1 93 ? -6.564 -16.081 7.435 1.00 95.25 93 PHE A CA 1
ATOM 722 C C . PHE A 1 93 ? -6.872 -15.334 8.736 1.00 95.25 93 PHE A C 1
ATOM 724 O O . PHE A 1 93 ? -7.950 -14.783 8.905 1.00 95.25 93 PHE A O 1
ATOM 731 N N . ASP A 1 94 ? -5.937 -15.388 9.679 1.00 95.81 94 ASP A N 1
ATOM 732 C CA . ASP A 1 94 ? -6.023 -14.806 11.025 1.00 95.81 94 ASP A CA 1
ATOM 733 C C . ASP A 1 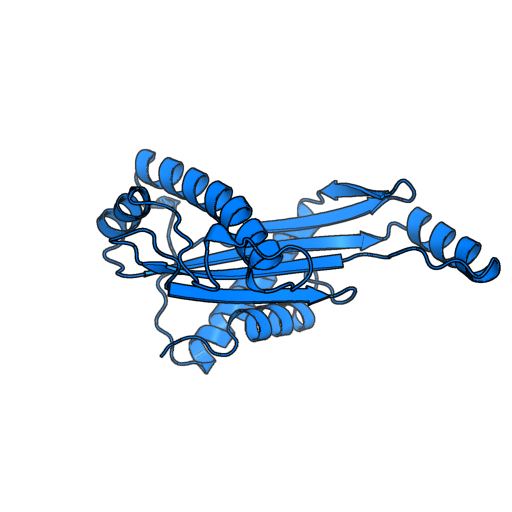94 ? -4.801 -13.905 11.286 1.00 95.81 94 ASP A C 1
ATOM 735 O O . ASP A 1 94 ? -3.971 -14.144 12.167 1.00 95.81 94 ASP A O 1
ATOM 739 N N . TRP A 1 95 ? -4.614 -12.911 10.416 1.00 97.94 95 TRP A N 1
ATOM 740 C CA . TRP A 1 95 ? -3.568 -11.895 10.555 1.00 97.94 95 TRP A CA 1
ATOM 741 C C . TRP A 1 95 ? -4.133 -10.666 11.260 1.00 97.94 95 TRP A C 1
ATOM 743 O O . TRP A 1 95 ? -5.261 -10.270 10.991 1.00 97.94 95 TRP A O 1
ATOM 753 N N . THR A 1 96 ? -3.344 -10.050 12.136 1.00 98.38 96 THR A N 1
ATOM 754 C CA . THR A 1 96 ? -3.799 -8.943 12.984 1.00 98.38 96 THR A CA 1
ATOM 755 C C . THR A 1 96 ? -2.686 -7.917 13.177 1.00 98.38 96 THR A C 1
ATOM 757 O O . THR A 1 96 ? -1.502 -8.270 13.174 1.00 98.38 96 THR A O 1
ATOM 760 N N . LEU A 1 97 ? -3.069 -6.650 13.325 1.00 98.50 97 LEU A N 1
ATOM 761 C CA . LEU A 1 97 ? -2.201 -5.563 13.785 1.00 98.50 97 LEU A CA 1
ATOM 762 C C . LEU A 1 97 ? -2.252 -5.397 15.313 1.00 98.50 97 LEU A C 1
ATOM 764 O O . LEU A 1 97 ? -1.521 -4.578 15.862 1.00 98.50 97 LEU A O 1
ATOM 768 N N . GLY A 1 98 ? -3.075 -6.197 15.996 1.00 98.00 98 GLY A N 1
ATOM 769 C CA . GLY A 1 98 ? -3.239 -6.155 17.441 1.00 98.00 98 GLY A CA 1
ATOM 770 C C . GLY A 1 98 ? -4.147 -5.024 17.925 1.00 98.00 98 GLY A C 1
ATOM 771 O O . GLY A 1 98 ? -4.577 -4.145 17.177 1.00 98.00 98 GLY A O 1
ATOM 772 N N . THR A 1 99 ? -4.429 -5.051 19.225 1.00 97.56 99 THR A N 1
ATOM 773 C CA . THR A 1 99 ? -5.446 -4.207 19.868 1.00 97.56 99 THR A CA 1
ATOM 774 C C . THR A 1 99 ? -5.107 -2.718 19.895 1.00 97.56 99 THR A C 1
ATOM 776 O O . THR A 1 99 ? -6.000 -1.908 20.130 1.00 97.56 99 THR A O 1
ATOM 779 N N . ASP A 1 100 ? -3.859 -2.335 19.610 1.00 97.25 100 ASP A N 1
ATOM 780 C CA . ASP A 1 100 ? -3.436 -0.929 19.523 1.00 97.25 100 ASP A CA 1
ATOM 781 C C . ASP A 1 100 ? -4.162 -0.173 18.393 1.00 97.25 100 ASP A C 1
ATOM 783 O O . ASP A 1 100 ? -4.256 1.054 18.421 1.00 97.25 100 ASP A O 1
ATOM 787 N N . ALA A 1 101 ? -4.762 -0.895 17.434 1.00 97.56 101 ALA A N 1
ATOM 788 C CA . ALA A 1 101 ? -5.674 -0.330 16.439 1.00 97.56 101 ALA A CA 1
ATOM 789 C C . ALA A 1 101 ? -6.867 0.420 17.069 1.00 97.56 101 ALA A C 1
ATOM 791 O O . ALA A 1 101 ? -7.375 1.374 16.472 1.00 97.56 101 ALA A O 1
ATOM 792 N N . ARG A 1 102 ? -7.262 0.073 18.302 1.00 98.00 102 ARG A N 1
ATOM 793 C CA . ARG A 1 102 ? -8.348 0.735 19.039 1.00 98.00 102 ARG A CA 1
ATOM 794 C C . ARG A 1 102 ? -8.087 2.210 19.297 1.00 98.00 102 ARG A C 1
ATOM 796 O O . ARG A 1 102 ? -9.027 2.998 19.274 1.00 98.00 102 ARG A O 1
ATOM 803 N N . THR A 1 103 ? -6.828 2.620 19.423 1.00 97.31 103 THR A N 1
ATOM 804 C CA . THR A 1 103 ? -6.466 4.040 19.521 1.00 97.31 103 THR A CA 1
ATOM 805 C C . THR A 1 103 ? -6.972 4.828 18.306 1.00 97.31 103 THR A C 1
ATOM 807 O O . THR A 1 103 ? -7.440 5.958 18.443 1.00 97.31 103 THR A O 1
ATOM 810 N N . LEU A 1 104 ? -6.952 4.227 17.107 1.00 97.00 104 LEU A N 1
ATOM 811 C CA . LEU A 1 104 ? -7.511 4.849 15.904 1.00 97.00 104 LEU A CA 1
ATOM 812 C C . LEU A 1 104 ? -9.045 4.857 15.929 1.00 97.00 104 LEU A C 1
ATOM 814 O O . LEU A 1 104 ? -9.639 5.844 15.492 1.00 97.00 104 LEU A O 1
ATOM 818 N N . LYS A 1 105 ? -9.694 3.811 16.466 1.00 96.81 105 LYS A N 1
ATOM 819 C CA . LYS A 1 105 ? -11.155 3.789 16.686 1.00 96.81 105 LYS A CA 1
ATOM 820 C C . LYS A 1 105 ? -11.583 4.950 17.573 1.00 96.81 105 LYS A C 1
ATOM 822 O O . LYS A 1 105 ? -12.463 5.714 17.203 1.00 96.81 105 LYS A O 1
ATOM 827 N N . GLU A 1 106 ? -10.932 5.111 18.719 1.00 96.25 106 GLU A N 1
ATOM 828 C CA . GLU A 1 106 ? -11.242 6.156 19.697 1.00 96.25 106 GLU A CA 1
ATOM 829 C C . GLU A 1 106 ? -11.006 7.562 19.134 1.00 96.25 106 GLU A C 1
ATOM 831 O O . GLU A 1 106 ? -11.791 8.474 19.391 1.00 96.25 106 GLU A O 1
ATOM 836 N N . ALA A 1 107 ? -9.956 7.737 18.328 1.00 95.25 107 ALA A N 1
ATOM 837 C CA . ALA A 1 107 ? -9.628 9.023 17.723 1.00 95.25 107 ALA A CA 1
ATOM 838 C C . ALA A 1 107 ? -10.549 9.415 16.554 1.00 95.25 107 ALA A C 1
ATOM 840 O O . ALA A 1 107 ? -10.748 10.604 16.312 1.00 95.25 107 ALA A O 1
ATOM 841 N N . THR A 1 108 ? -11.078 8.441 15.807 1.00 94.44 108 THR A N 1
ATOM 842 C CA . THR A 1 108 ? -11.798 8.696 14.542 1.00 94.44 108 THR A CA 1
ATOM 843 C C . THR A 1 108 ? -13.285 8.360 14.584 1.00 94.44 108 THR A C 1
ATOM 845 O O . THR A 1 108 ? -14.039 8.843 13.744 1.00 94.44 108 THR A O 1
ATOM 848 N N . GLY A 1 109 ? -13.712 7.511 15.519 1.00 94.56 109 GLY A N 1
ATOM 849 C CA . GLY A 1 109 ? -15.038 6.895 15.538 1.00 94.56 109 GLY A CA 1
ATOM 850 C C . GLY A 1 109 ? -15.254 5.813 14.470 1.00 94.56 109 GLY A C 1
ATOM 851 O O . GLY A 1 109 ? -16.357 5.285 14.379 1.00 94.56 109 GLY A O 1
ATOM 852 N N . GLY A 1 110 ? -14.245 5.482 13.657 1.00 94.56 110 GLY A N 1
ATOM 853 C CA . GLY A 1 110 ? -14.359 4.471 12.605 1.00 94.56 110 GLY A CA 1
ATOM 854 C C . GLY A 1 110 ? -14.385 3.042 13.152 1.00 94.56 110 GLY A C 1
ATOM 855 O O . GLY A 1 110 ? -13.698 2.720 14.119 1.00 94.56 110 GLY A O 1
ATOM 856 N N . ASP A 1 111 ? -15.148 2.157 12.511 1.00 96.88 111 ASP A N 1
ATOM 857 C CA . ASP A 1 111 ? -15.137 0.723 12.836 1.00 96.88 111 ASP A CA 1
ATOM 858 C C . ASP A 1 111 ? -13.995 -0.026 12.149 1.00 96.88 111 ASP A C 1
ATOM 860 O O . ASP A 1 111 ? -13.446 -0.973 12.708 1.00 96.88 111 ASP A O 1
ATOM 864 N N . TYR A 1 112 ? -13.595 0.446 10.968 1.00 97.44 112 TYR A N 1
ATOM 865 C CA . TYR A 1 112 ? -12.532 -0.145 10.170 1.00 97.44 112 TYR A CA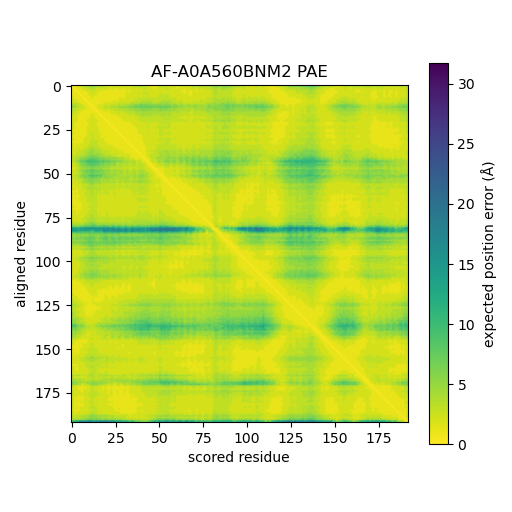 1
ATOM 866 C C . TYR A 1 112 ? -11.567 0.920 9.655 1.00 97.44 112 TYR A C 1
ATOM 868 O O . TYR A 1 112 ? -11.946 2.068 9.415 1.00 97.44 112 TYR A O 1
ATOM 876 N N . ALA A 1 113 ? -10.324 0.516 9.407 1.00 97.56 113 ALA A N 1
ATOM 877 C CA . ALA A 1 113 ? -9.331 1.323 8.716 1.00 97.56 113 ALA A CA 1
ATOM 878 C C . ALA A 1 113 ? -8.806 0.610 7.473 1.00 97.56 113 ALA A C 1
ATOM 880 O O . ALA A 1 113 ? -8.363 -0.536 7.528 1.00 97.56 113 ALA A O 1
ATOM 881 N N . LEU A 1 114 ? -8.795 1.333 6.354 1.00 97.88 114 LEU A N 1
ATOM 882 C CA . LEU A 1 114 ? -8.089 0.921 5.149 1.00 97.88 114 LEU A CA 1
ATOM 883 C C . LEU A 1 114 ? -6.623 1.363 5.232 1.00 97.88 114 LEU A C 1
ATOM 885 O O . LEU A 1 114 ? -6.332 2.568 5.266 1.00 97.88 114 LEU A O 1
ATOM 889 N N . PHE A 1 115 ? -5.723 0.383 5.233 1.00 98.44 115 PHE A N 1
ATOM 890 C CA . PHE A 1 115 ? -4.282 0.567 5.088 1.00 98.44 115 PHE A CA 1
ATOM 891 C C . PHE A 1 115 ? -3.841 0.168 3.682 1.00 98.44 115 PHE A C 1
ATOM 893 O O . PHE A 1 115 ? -4.303 -0.835 3.137 1.00 98.44 115 PHE A O 1
ATOM 900 N N . VAL A 1 116 ? -2.923 0.942 3.108 1.00 98.44 116 VAL A N 1
ATOM 901 C CA . VAL A 1 116 ? -2.364 0.704 1.775 1.00 98.44 116 VAL A CA 1
ATOM 902 C C . VAL A 1 116 ? -0.855 0.847 1.848 1.00 98.44 116 VAL A C 1
ATOM 904 O O . VAL A 1 116 ? -0.356 1.872 2.312 1.00 98.44 116 VAL A O 1
ATOM 907 N N . TRP A 1 117 ? -0.156 -0.162 1.341 1.00 98.69 117 TRP A N 1
ATOM 908 C CA . TRP A 1 117 ? 1.295 -0.201 1.250 1.00 98.69 117 TRP A CA 1
ATOM 909 C C . TRP A 1 117 ? 1.721 -0.485 -0.189 1.00 98.69 117 TRP A C 1
ATOM 911 O O . TRP A 1 117 ? 1.229 -1.432 -0.808 1.00 98.69 117 TRP A O 1
ATOM 921 N N . VAL A 1 118 ? 2.631 0.322 -0.734 1.00 98.62 118 VAL A N 1
ATOM 922 C CA . VAL A 1 118 ? 3.172 0.162 -2.088 1.00 98.62 118 VAL A CA 1
ATOM 923 C C . VAL A 1 118 ? 4.668 0.472 -2.108 1.00 98.62 118 VAL A C 1
ATOM 925 O O . VAL A 1 118 ? 5.131 1.499 -1.604 1.00 98.62 118 VAL A O 1
ATOM 928 N N . ARG A 1 119 ? 5.437 -0.407 -2.748 1.00 98.31 119 ARG A N 1
ATOM 929 C CA . ARG A 1 119 ? 6.831 -0.176 -3.130 1.00 98.31 119 ARG A CA 1
ATOM 930 C C . ARG A 1 119 ? 6.963 -0.373 -4.626 1.00 98.31 119 ARG A C 1
ATOM 932 O O . ARG A 1 119 ? 6.560 -1.409 -5.154 1.00 98.31 119 ARG A O 1
ATOM 939 N N . ASP A 1 120 ? 7.563 0.594 -5.298 1.00 98.38 120 ASP A N 1
ATOM 940 C CA . ASP A 1 120 ? 7.854 0.499 -6.726 1.00 98.38 120 ASP A CA 1
ATOM 941 C C . ASP A 1 120 ? 9.310 0.888 -6.998 1.00 98.38 120 ASP A C 1
ATOM 943 O O . ASP A 1 120 ? 9.946 1.617 -6.230 1.00 98.38 120 ASP A O 1
ATOM 947 N N . SER A 1 121 ? 9.885 0.342 -8.061 1.00 98.19 121 SER A N 1
ATOM 948 C CA . SER A 1 121 ? 11.275 0.612 -8.413 1.00 98.19 121 SER A CA 1
ATOM 949 C C . SER A 1 121 ? 11.473 0.624 -9.915 1.00 98.19 121 SER A C 1
ATOM 951 O O . SER A 1 121 ? 10.947 -0.258 -10.588 1.00 98.19 121 SER A O 1
ATOM 953 N N . TYR A 1 122 ? 12.307 1.532 -10.419 1.00 97.94 122 TYR A N 1
ATOM 954 C CA . TYR A 1 122 ? 12.594 1.683 -11.849 1.00 97.94 122 TYR A CA 1
ATOM 955 C C . TYR A 1 122 ? 14.080 1.488 -12.123 1.00 97.94 122 TYR A C 1
ATOM 957 O O . TYR A 1 122 ? 14.921 1.972 -11.372 1.00 97.94 122 TYR A O 1
ATOM 965 N N . ALA A 1 123 ? 14.418 0.765 -13.190 1.00 97.38 123 ALA A N 1
ATOM 966 C CA . ALA A 1 123 ? 15.807 0.505 -13.551 1.00 97.38 123 ALA A CA 1
ATOM 967 C C . ALA A 1 123 ? 16.549 1.810 -13.884 1.00 97.38 123 ALA A C 1
ATOM 969 O O . ALA A 1 123 ? 16.072 2.601 -14.697 1.00 97.38 123 ALA A O 1
ATOM 970 N N . S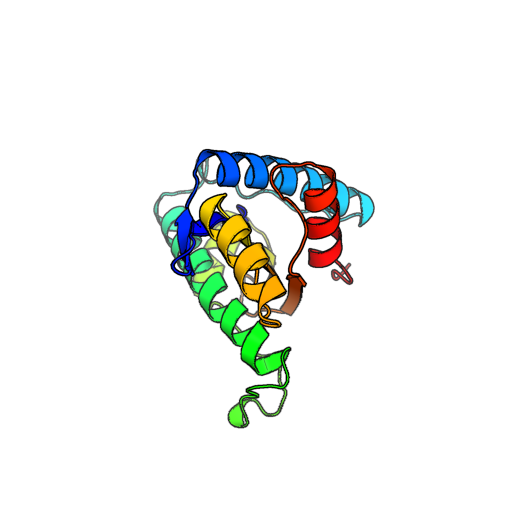ER A 1 124 ? 17.733 2.004 -13.298 1.00 97.62 124 SER A N 1
ATOM 971 C CA . SER A 1 124 ? 18.625 3.093 -13.703 1.00 97.62 124 SER A CA 1
ATOM 972 C C . SER A 1 124 ? 19.142 2.883 -15.126 1.00 97.62 124 SER A C 1
ATOM 974 O O . SER A 1 124 ? 19.134 1.761 -15.643 1.00 97.62 124 SER A O 1
ATOM 976 N N . GLY A 1 125 ? 19.695 3.931 -15.744 1.00 97.19 125 GLY A N 1
ATOM 977 C CA . GLY A 1 125 ? 20.344 3.806 -17.057 1.00 97.19 125 GLY A CA 1
ATOM 978 C C . GLY A 1 125 ? 21.435 2.723 -17.080 1.00 97.19 125 GLY A C 1
ATOM 979 O O . GLY A 1 125 ? 21.507 1.928 -18.016 1.00 97.19 125 GLY A O 1
ATOM 980 N N . GLY A 1 126 ? 22.220 2.611 -16.001 1.00 97.12 126 GLY A N 1
ATOM 981 C CA . GLY A 1 126 ? 23.222 1.553 -15.849 1.00 97.12 126 GLY A CA 1
ATOM 982 C C . GLY A 1 126 ? 22.614 0.149 -15.751 1.00 97.12 126 GLY A C 1
ATOM 983 O O . GLY A 1 126 ? 23.145 -0.792 -16.340 1.00 97.12 126 GLY A O 1
ATOM 984 N N . ARG A 1 127 ? 21.477 -0.012 -15.057 1.00 97.44 127 ARG A N 1
ATOM 985 C CA . ARG A 1 127 ? 20.773 -1.302 -15.002 1.00 97.44 127 ARG A CA 1
ATOM 986 C C . ARG A 1 127 ? 20.174 -1.678 -16.354 1.00 97.44 127 ARG A C 1
ATOM 988 O O . ARG A 1 127 ? 20.259 -2.839 -16.735 1.00 97.44 127 ARG A O 1
ATOM 995 N N . VAL A 1 128 ? 19.618 -0.718 -17.094 1.00 97.62 128 VAL A N 1
ATOM 996 C CA . VAL A 1 128 ? 19.116 -0.950 -18.458 1.00 97.62 128 VAL A CA 1
ATOM 997 C C . VAL A 1 128 ? 20.250 -1.411 -19.378 1.00 97.62 128 VAL A C 1
ATOM 999 O O . VAL A 1 128 ? 20.091 -2.408 -20.080 1.00 97.62 128 VAL A O 1
ATOM 1002 N N . ALA A 1 129 ? 21.418 -0.762 -19.326 1.00 97.56 129 ALA A N 1
ATOM 1003 C CA . ALA A 1 129 ? 22.589 -1.192 -20.092 1.00 97.56 129 ALA A CA 1
ATOM 1004 C C . ALA A 1 129 ? 23.023 -2.627 -19.735 1.00 97.56 129 ALA A C 1
ATOM 1006 O O . ALA A 1 129 ? 23.280 -3.433 -20.630 1.00 97.56 129 ALA A O 1
ATOM 1007 N N . LEU A 1 130 ? 23.032 -2.975 -18.441 1.00 97.44 130 LEU A N 1
ATOM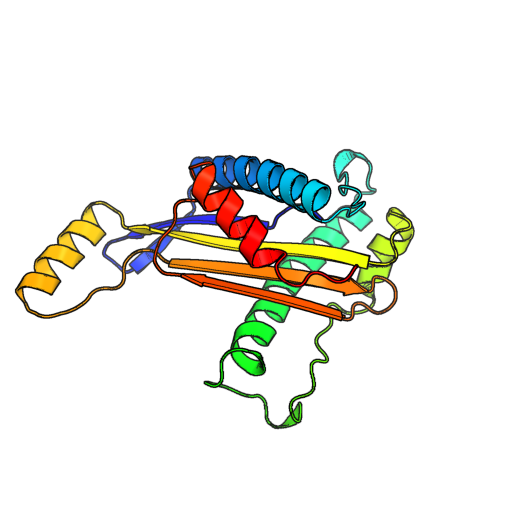 1008 C CA . LEU A 1 130 ? 23.303 -4.339 -17.978 1.00 97.44 130 LEU A CA 1
ATOM 1009 C C . LEU A 1 130 ? 22.272 -5.344 -18.507 1.00 97.44 130 LEU A C 1
ATOM 1011 O O . LEU A 1 130 ? 22.658 -6.411 -18.973 1.00 97.44 130 LEU A O 1
ATOM 1015 N N . MET A 1 131 ? 20.979 -5.015 -18.455 1.00 96.88 131 MET A N 1
ATOM 1016 C CA . MET A 1 131 ? 19.913 -5.881 -18.970 1.00 96.88 131 MET A CA 1
ATOM 1017 C C . MET A 1 131 ? 20.104 -6.180 -20.458 1.00 96.88 131 MET A C 1
ATOM 1019 O O . MET A 1 131 ? 19.995 -7.334 -20.863 1.00 96.88 131 MET A O 1
ATOM 1023 N N . VAL A 1 132 ? 20.428 -5.164 -21.263 1.00 97.44 132 VAL A N 1
ATOM 1024 C CA . VAL A 1 132 ? 20.689 -5.334 -22.700 1.00 97.44 132 VAL A CA 1
ATOM 1025 C C . VAL A 1 132 ? 21.926 -6.204 -22.933 1.00 97.44 132 VAL A C 1
ATOM 1027 O O . VAL A 1 132 ? 21.865 -7.154 -23.711 1.00 97.44 132 VAL A O 1
ATOM 1030 N N . ALA A 1 133 ? 23.032 -5.931 -22.234 1.00 97.44 133 ALA A N 1
ATOM 1031 C CA . ALA A 1 133 ? 24.262 -6.712 -22.363 1.00 97.44 133 ALA A CA 1
ATOM 1032 C C . ALA A 1 133 ? 24.061 -8.183 -21.957 1.00 97.44 133 ALA A C 1
ATOM 1034 O O . ALA A 1 133 ? 24.496 -9.089 -22.664 1.00 97.44 133 ALA A O 1
ATOM 1035 N N . ALA A 1 134 ? 23.359 -8.431 -20.849 1.00 96.75 134 ALA A N 1
ATOM 1036 C CA . ALA A 1 134 ? 23.036 -9.775 -20.385 1.00 96.75 134 ALA A CA 1
ATOM 1037 C C . ALA A 1 134 ? 22.102 -10.512 -21.360 1.00 96.75 134 ALA A C 1
ATOM 1039 O O . ALA A 1 134 ? 22.314 -11.694 -21.624 1.00 96.75 134 ALA A O 1
ATOM 1040 N N . ALA A 1 135 ? 21.128 -9.816 -21.957 1.00 97.19 135 ALA A N 1
ATOM 1041 C CA . ALA A 1 135 ? 20.215 -10.404 -22.934 1.00 97.19 135 ALA A CA 1
ATOM 1042 C C . ALA A 1 135 ? 20.939 -10.885 -24.203 1.00 97.19 135 ALA A C 1
ATOM 1044 O O . ALA A 1 135 ? 20.613 -11.955 -24.714 1.00 97.19 135 ALA A O 1
ATOM 1045 N N . VAL A 1 136 ? 21.965 -10.160 -24.672 1.00 97.31 136 VAL A N 1
ATOM 1046 C CA . VAL A 1 136 ? 22.842 -10.610 -25.775 1.00 97.31 136 VAL A CA 1
ATOM 1047 C C . VAL A 1 136 ? 23.554 -11.924 -25.428 1.00 97.31 136 VAL A C 1
ATOM 1049 O O . VAL A 1 136 ? 23.783 -12.754 -26.304 1.00 97.31 136 VAL A O 1
ATOM 1052 N N . LEU A 1 137 ? 23.852 -12.144 -24.146 1.00 97.12 137 LEU A N 1
ATOM 1053 C CA . LEU A 1 137 ? 24.435 -13.384 -23.625 1.00 97.12 137 LEU A CA 1
ATOM 1054 C C . LEU A 1 137 ? 23.385 -14.458 -23.276 1.00 97.12 137 LEU A C 1
ATOM 1056 O O . LEU A 1 137 ? 23.739 -15.496 -22.723 1.00 97.12 137 LEU A O 1
ATOM 1060 N N . GLY A 1 138 ? 22.102 -14.227 -23.575 1.00 95.94 138 GLY A N 1
ATOM 1061 C CA . GLY A 1 138 ? 21.009 -15.154 -23.268 1.00 95.94 138 GLY A CA 1
ATOM 1062 C C . GLY A 1 138 ? 20.573 -15.167 -21.798 1.00 95.94 138 GLY A C 1
ATOM 1063 O O . GLY A 1 138 ? 19.861 -16.079 -21.383 1.00 95.94 138 GLY A O 1
ATOM 1064 N N . VAL A 1 139 ? 20.983 -14.176 -20.999 1.00 96.38 139 VAL A N 1
ATOM 1065 C CA . VAL A 1 139 ? 20.674 -14.079 -19.565 1.00 96.38 139 VAL A CA 1
ATOM 1066 C C . VAL A 1 139 ? 19.648 -12.975 -19.308 1.00 96.38 139 VAL A C 1
ATOM 1068 O O . VAL A 1 139 ? 19.857 -11.812 -19.647 1.00 96.38 139 VAL A O 1
ATOM 1071 N N . GLY A 1 140 ? 18.540 -13.325 -18.651 1.00 93.38 140 GLY A N 1
ATOM 1072 C CA . GLY A 1 140 ? 17.540 -12.360 -18.197 1.00 93.38 140 GLY A CA 1
ATOM 1073 C C . GLY A 1 140 ? 17.943 -11.702 -16.878 1.00 93.38 140 GLY A C 1
ATOM 1074 O O . GLY A 1 140 ? 18.177 -12.386 -15.885 1.00 93.38 140 GLY A O 1
ATOM 1075 N N . VAL A 1 141 ? 17.975 -10.370 -16.847 1.00 94.25 141 VAL A N 1
ATOM 1076 C CA . VAL A 1 141 ? 18.155 -9.588 -15.616 1.00 94.25 141 VAL A CA 1
ATOM 1077 C C . VAL A 1 141 ? 16.840 -8.889 -15.294 1.00 94.25 141 VAL A C 1
ATOM 1079 O O . VAL A 1 141 ? 16.282 -8.186 -16.134 1.00 94.25 141 VAL A O 1
ATOM 1082 N N . GLN A 1 142 ? 16.332 -9.089 -14.076 1.00 93.38 142 GLN A N 1
ATOM 1083 C CA . GLN A 1 142 ? 15.066 -8.497 -13.643 1.00 93.38 142 GLN A CA 1
ATOM 1084 C C . GLN A 1 142 ? 15.144 -6.965 -13.671 1.00 93.38 142 GLN A C 1
ATOM 1086 O O . GLN A 1 142 ? 16.110 -6.377 -13.189 1.00 93.38 142 GLN A O 1
ATOM 1091 N N . GLY A 1 143 ? 14.121 -6.310 -14.212 1.00 95.25 143 GLY A N 1
ATOM 1092 C CA . GLY A 1 143 ? 13.994 -4.857 -14.172 1.00 95.25 143 GLY A CA 1
ATOM 1093 C C . GLY A 1 143 ? 13.456 -4.350 -12.833 1.00 95.25 143 GLY A C 1
ATOM 1094 O O . GLY A 1 143 ? 13.683 -4.939 -11.776 1.00 95.25 143 GLY A O 1
ATOM 1095 N N . GLY A 1 144 ? 12.725 -3.243 -12.912 1.00 95.12 144 GLY A N 1
ATOM 1096 C CA . GLY A 1 144 ? 11.909 -2.733 -11.820 1.00 95.12 144 GLY A CA 1
ATOM 1097 C C . GLY A 1 144 ? 10.815 -3.706 -11.377 1.00 95.12 144 GLY A C 1
ATOM 1098 O O . GLY A 1 144 ? 10.516 -4.693 -12.049 1.00 95.12 144 GLY A O 1
ATOM 1099 N N . THR A 1 145 ? 10.224 -3.469 -10.212 1.00 96.19 145 THR A N 1
ATOM 1100 C CA . THR A 1 145 ? 9.111 -4.271 -9.700 1.00 96.19 145 THR A CA 1
ATOM 1101 C C . THR A 1 145 ? 8.246 -3.415 -8.797 1.00 96.19 145 THR A C 1
ATOM 1103 O O . THR A 1 145 ? 8.760 -2.760 -7.889 1.00 96.19 145 THR A O 1
ATOM 1106 N N . GLN A 1 146 ? 6.943 -3.510 -9.023 1.00 97.62 146 GLN A N 1
ATOM 1107 C CA . 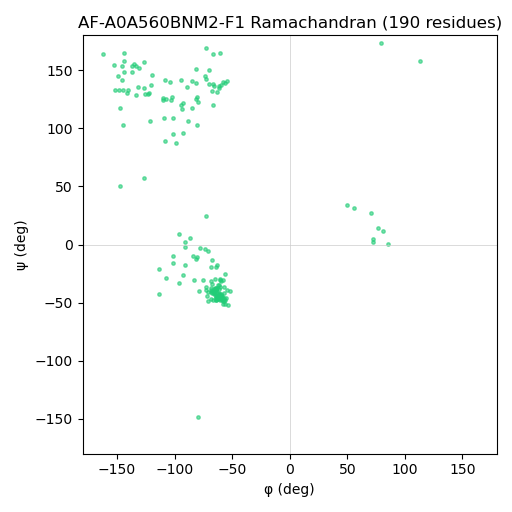GLN A 1 146 ? 5.910 -2.940 -8.187 1.00 97.62 146 GLN A CA 1
ATOM 1108 C C . GLN A 1 146 ? 5.297 -4.045 -7.330 1.00 97.62 146 GLN A C 1
ATOM 1110 O O . GLN A 1 146 ? 4.845 -5.071 -7.846 1.00 97.62 146 GLN A O 1
ATOM 1115 N N . VAL A 1 147 ? 5.271 -3.824 -6.022 1.00 97.44 147 VAL A N 1
ATOM 1116 C CA . VAL A 1 147 ? 4.635 -4.705 -5.043 1.00 97.44 147 VAL A CA 1
ATOM 1117 C C . VAL A 1 147 ? 3.771 -3.845 -4.141 1.00 97.44 147 VAL A C 1
ATOM 1119 O O . VAL A 1 147 ? 4.201 -2.784 -3.695 1.00 97.44 147 VAL A O 1
ATOM 1122 N N . GLY A 1 148 ? 2.555 -4.290 -3.862 1.00 97.88 148 GLY A N 1
ATOM 1123 C CA . GLY A 1 148 ? 1.674 -3.560 -2.968 1.00 97.88 148 GLY A CA 1
ATOM 1124 C C . GLY A 1 148 ? 0.536 -4.409 -2.441 1.00 97.88 148 GLY A C 1
ATOM 1125 O O . GLY A 1 148 ? 0.237 -5.476 -2.979 1.00 97.88 148 GLY A O 1
ATOM 1126 N N . PHE A 1 149 ? -0.104 -3.923 -1.389 1.00 98.50 149 PHE A N 1
ATOM 1127 C CA . PHE A 1 149 ? -1.317 -4.509 -0.843 1.00 98.50 149 PHE A CA 1
ATOM 1128 C C . PHE A 1 149 ? -2.178 -3.464 -0.136 1.00 98.50 149 PHE A C 1
ATOM 1130 O O . PHE A 1 149 ? -1.691 -2.441 0.347 1.00 98.50 149 PHE A O 1
ATOM 1137 N N . ALA A 1 150 ? -3.472 -3.757 -0.087 1.00 98.38 150 ALA A N 1
ATOM 1138 C CA . ALA A 1 150 ? -4.473 -3.038 0.677 1.00 98.38 150 ALA A CA 1
ATOM 1139 C C . ALA A 1 150 ? -5.109 -3.993 1.690 1.00 98.38 150 ALA A C 1
ATOM 1141 O O . ALA A 1 150 ? -5.225 -5.199 1.449 1.00 98.38 150 ALA A O 1
ATOM 1142 N N . SER A 1 151 ? -5.477 -3.473 2.854 1.00 98.44 151 SER A N 1
ATOM 1143 C CA . SER A 1 151 ? -6.043 -4.274 3.938 1.00 98.44 151 SER A CA 1
ATOM 1144 C C . SER A 1 151 ? -7.090 -3.476 4.695 1.00 98.44 151 SER A C 1
ATOM 1146 O O . SER A 1 151 ? -6.834 -2.329 5.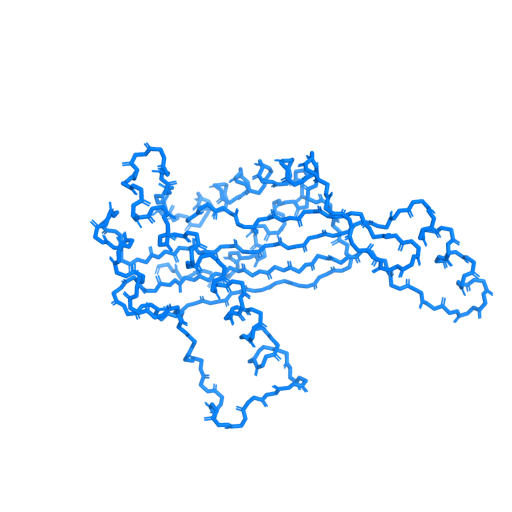063 1.00 98.44 151 SER A O 1
ATOM 1148 N N . LEU A 1 152 ? -8.243 -4.093 4.940 1.00 98.25 152 LEU A N 1
ATOM 1149 C CA . LEU A 1 152 ? -9.267 -3.555 5.825 1.00 98.25 152 LEU A CA 1
ATOM 1150 C C . LEU A 1 152 ? -9.042 -4.162 7.207 1.00 98.25 152 LEU A C 1
ATOM 1152 O O . LEU A 1 152 ? -9.037 -5.386 7.355 1.00 98.25 152 LEU A O 1
ATOM 1156 N N . VAL A 1 153 ? -8.809 -3.300 8.188 1.00 98.62 153 VAL A N 1
ATOM 1157 C CA . VAL A 1 153 ? -8.498 -3.672 9.569 1.00 98.62 153 VAL A CA 1
ATOM 1158 C C . VAL A 1 153 ? -9.682 -3.304 10.446 1.00 98.62 153 VAL A C 1
ATOM 1160 O O . VAL A 1 153 ? -10.090 -2.144 10.439 1.00 98.62 153 VAL A O 1
ATOM 1163 N N . ASP A 1 154 ? -10.222 -4.268 11.183 1.00 98.56 154 ASP A N 1
ATOM 1164 C CA . ASP A 1 154 ? -11.185 -4.024 12.257 1.00 98.56 154 ASP A CA 1
ATOM 1165 C C . ASP A 1 154 ? -10.476 -3.261 13.383 1.00 98.56 154 ASP A C 1
ATOM 1167 O O . ASP A 1 154 ? -9.472 -3.726 13.924 1.00 98.56 154 ASP A O 1
ATOM 1171 N N . LEU A 1 155 ? -10.953 -2.060 13.712 1.00 98.31 155 LEU A N 1
ATOM 1172 C CA . LEU A 1 155 ? -10.275 -1.202 14.684 1.00 98.31 155 LEU A CA 1
ATOM 1173 C C . LEU A 1 155 ? -10.569 -1.580 16.143 1.00 98.31 155 LEU A C 1
ATOM 1175 O O . LEU A 1 155 ? -9.903 -1.073 17.036 1.00 98.31 155 LEU A O 1
ATOM 1179 N N . GLU A 1 156 ? -11.533 -2.458 16.420 1.00 98.25 156 GLU A N 1
ATOM 1180 C CA . GLU A 1 156 ? -11.803 -2.950 17.778 1.00 98.25 156 GLU A CA 1
ATOM 1181 C C . GLU A 1 156 ? -10.795 -4.035 18.191 1.00 98.25 156 GLU A C 1
ATOM 1183 O O . GLU A 1 156 ? -10.338 -4.067 19.344 1.00 98.25 156 GLU A O 1
ATOM 1188 N N . THR A 1 157 ? -10.461 -4.912 17.241 1.00 98.44 157 THR A N 1
ATOM 1189 C CA . THR A 1 157 ? -9.646 -6.125 17.439 1.00 98.44 157 THR A CA 1
ATOM 1190 C C . THR A 1 157 ? -8.237 -6.020 16.851 1.00 98.44 157 THR A C 1
ATOM 1192 O O . THR A 1 157 ? -7.308 -6.640 17.369 1.00 98.44 157 THR A O 1
ATOM 1195 N N . GLY A 1 158 ? -8.065 -5.224 15.794 1.00 98.50 158 GLY A N 1
ATOM 1196 C CA . GLY A 1 158 ? -6.860 -5.175 14.967 1.00 98.50 158 GLY A CA 1
ATOM 1197 C C . GLY A 1 158 ? -6.831 -6.217 13.849 1.00 98.50 158 GLY A C 1
ATOM 1198 O O . GLY A 1 158 ? -5.845 -6.279 13.108 1.00 98.50 158 GLY A O 1
ATOM 1199 N N . ASP A 1 159 ? -7.867 -7.044 13.711 1.00 98.75 159 ASP A N 1
ATOM 1200 C CA . ASP A 1 159 ? -7.878 -8.139 12.747 1.00 98.75 159 ASP A CA 1
ATOM 1201 C C . ASP A 1 159 ? -7.974 -7.630 11.309 1.00 98.75 159 ASP A C 1
ATOM 1203 O O . ASP A 1 159 ? -8.735 -6.718 10.979 1.00 98.75 159 ASP A O 1
ATOM 1207 N N . ILE A 1 160 ? -7.195 -8.246 10.421 1.00 98.62 160 ILE A N 1
ATOM 1208 C CA . ILE A 1 160 ? -7.288 -8.002 8.986 1.00 98.62 160 ILE A CA 1
ATOM 1209 C C . ILE A 1 160 ? -8.459 -8.827 8.455 1.00 98.62 160 ILE A C 1
ATOM 1211 O O . ILE A 1 160 ? -8.344 -10.036 8.257 1.00 98.62 160 ILE A O 1
ATOM 1215 N N . VAL A 1 161 ? -9.582 -8.160 8.203 1.00 98.00 161 VAL A N 1
ATOM 1216 C CA . VAL A 1 161 ? -10.835 -8.795 7.763 1.00 98.00 161 VAL A CA 1
ATOM 1217 C C . VAL A 1 161 ? -10.959 -8.884 6.242 1.00 98.00 161 VAL A C 1
ATOM 1219 O O . VAL A 1 161 ? -11.745 -9.671 5.720 1.00 98.00 161 VAL A O 1
ATOM 1222 N N . TRP A 1 162 ? -10.159 -8.105 5.515 1.00 98.06 162 TRP A N 1
ATOM 1223 C CA . TRP A 1 162 ? -10.039 -8.186 4.062 1.00 98.06 162 TRP A CA 1
ATOM 1224 C C . TRP A 1 162 ? -8.632 -7.784 3.624 1.00 98.06 162 TRP A C 1
ATOM 1226 O O . TRP A 1 162 ? -8.003 -6.911 4.227 1.00 98.06 162 TRP A O 1
ATOM 1236 N N . PHE A 1 163 ? -8.129 -8.427 2.571 1.00 98.19 163 PHE A N 1
ATOM 1237 C CA . PHE A 1 163 ? -6.782 -8.207 2.060 1.00 98.19 163 PHE A CA 1
ATOM 1238 C C . PHE A 1 163 ? -6.733 -8.413 0.551 1.00 98.19 163 PHE A C 1
ATOM 1240 O O . PHE A 1 163 ? -7.175 -9.445 0.045 1.00 98.19 163 PHE A O 1
ATOM 1247 N N . ASN A 1 164 ? -6.103 -7.482 -0.155 1.00 97.62 164 ASN A N 1
ATOM 1248 C CA . ASN A 1 164 ? -5.821 -7.619 -1.573 1.00 97.62 164 ASN A CA 1
ATOM 1249 C C . ASN A 1 164 ? -4.394 -7.154 -1.890 1.00 97.62 164 ASN A C 1
ATOM 1251 O O . ASN A 1 164 ? -3.806 -6.367 -1.155 1.00 97.62 164 ASN A O 1
ATOM 1255 N N . ARG A 1 165 ? -3.801 -7.682 -2.961 1.00 96.81 165 ARG A N 1
ATOM 1256 C CA . ARG A 1 165 ? -2.378 -7.525 -3.287 1.00 96.81 165 ARG A CA 1
ATOM 1257 C C . ARG A 1 165 ? -2.132 -7.402 -4.779 1.00 96.81 165 ARG A C 1
ATOM 1259 O O . ARG A 1 165 ? -2.897 -7.924 -5.585 1.00 96.81 165 ARG A O 1
ATOM 1266 N N . LEU A 1 166 ? -0.991 -6.820 -5.122 1.00 95.69 166 LEU A N 1
ATOM 1267 C CA . LEU A 1 166 ? -0.434 -6.810 -6.466 1.00 95.69 166 LEU A CA 1
ATOM 1268 C C . LEU A 1 166 ? 1.070 -7.068 -6.438 1.00 95.69 166 LEU A C 1
ATOM 1270 O O . LEU A 1 166 ? 1.786 -6.665 -5.521 1.00 95.69 166 LEU A O 1
ATOM 1274 N N . MET A 1 167 ? 1.545 -7.709 -7.498 1.00 95.25 167 MET A N 1
ATOM 1275 C CA . MET A 1 167 ? 2.959 -7.851 -7.805 1.00 95.25 167 MET A CA 1
ATOM 1276 C C . MET A 1 167 ? 3.104 -7.868 -9.324 1.00 95.25 167 MET A C 1
ATOM 1278 O O . MET A 1 167 ? 2.560 -8.752 -9.984 1.00 95.25 167 MET A O 1
ATOM 1282 N N . ARG A 1 168 ? 3.802 -6.880 -9.888 1.00 95.19 168 ARG A N 1
ATOM 1283 C CA . ARG A 1 168 ? 4.014 -6.758 -11.337 1.00 95.19 168 ARG A CA 1
ATOM 1284 C C . ARG A 1 168 ? 5.381 -6.161 -11.658 1.00 95.19 168 ARG A C 1
ATOM 1286 O O . ARG A 1 168 ? 5.950 -5.422 -10.863 1.00 95.19 168 ARG A O 1
ATOM 1293 N N . GLY A 1 169 ? 5.916 -6.490 -12.832 1.00 93.06 169 GLY A N 1
ATOM 1294 C CA . GLY A 1 169 ? 7.207 -5.975 -13.315 1.00 93.06 169 GLY A CA 1
ATOM 1295 C C . GLY A 1 169 ? 7.115 -4.688 -14.145 1.00 93.06 169 GLY A C 1
ATOM 1296 O O . GLY A 1 169 ? 8.129 -4.235 -14.663 1.00 93.06 169 GLY A O 1
ATOM 1297 N N . ALA A 1 170 ? 5.911 -4.136 -14.321 1.00 88.12 170 ALA A N 1
ATOM 1298 C CA . ALA A 1 170 ? 5.640 -2.982 -15.175 1.00 88.12 170 ALA A CA 1
ATOM 1299 C C . ALA A 1 170 ? 4.563 -2.073 -14.564 1.00 88.12 170 ALA A C 1
ATOM 1301 O O . ALA A 1 170 ? 3.829 -2.489 -13.667 1.00 88.12 170 ALA A O 1
ATOM 1302 N N . GLY A 1 171 ? 4.458 -0.854 -15.093 1.00 90.81 171 GLY A N 1
ATOM 1303 C CA . GLY A 1 171 ? 3.677 0.249 -14.530 1.00 90.81 171 GLY A CA 1
ATOM 1304 C C . GLY A 1 171 ? 4.602 1.374 -14.070 1.00 90.81 171 GLY A C 1
ATOM 1305 O O . GLY A 1 171 ? 5.785 1.133 -13.856 1.00 90.81 171 GLY A O 1
ATOM 1306 N N . ASP A 1 172 ? 4.080 2.595 -13.962 1.00 96.06 172 ASP A N 1
ATOM 1307 C CA . ASP A 1 172 ? 4.835 3.757 -13.488 1.00 96.06 172 ASP A CA 1
ATOM 1308 C C . ASP A 1 172 ? 3.938 4.692 -12.671 1.00 96.06 172 ASP A C 1
ATOM 1310 O O . ASP A 1 172 ? 3.141 5.454 -13.221 1.00 96.06 172 ASP A O 1
ATOM 1314 N N . LEU A 1 173 ? 4.067 4.637 -11.345 1.00 98.00 173 LEU A N 1
ATOM 1315 C CA . LEU A 1 173 ? 3.256 5.435 -10.422 1.00 98.00 173 LEU A CA 1
ATOM 1316 C C . LEU A 1 173 ? 3.613 6.922 -10.446 1.00 98.00 173 LEU A C 1
ATOM 1318 O O . LEU A 1 173 ? 2.916 7.720 -9.830 1.00 98.00 173 LEU A O 1
ATOM 1322 N N . ARG A 1 174 ? 4.659 7.322 -11.180 1.00 97.81 174 ARG A N 1
ATOM 1323 C CA . ARG A 1 174 ? 4.943 8.735 -11.472 1.00 97.81 174 ARG A CA 1
ATOM 1324 C C . ARG A 1 174 ? 3.966 9.315 -12.500 1.00 97.81 174 ARG A C 1
ATOM 1326 O O . ARG A 1 174 ? 4.052 10.498 -12.808 1.00 97.81 174 ARG A O 1
ATOM 1333 N N . THR A 1 175 ? 3.067 8.491 -13.040 1.00 98.06 175 THR A N 1
ATOM 1334 C CA . THR A 1 175 ? 2.048 8.865 -14.025 1.00 98.06 175 THR A CA 1
ATOM 1335 C C . THR A 1 175 ? 0.650 8.441 -13.560 1.00 98.06 175 THR A C 1
ATOM 1337 O O . THR A 1 175 ? 0.500 7.552 -12.720 1.00 98.06 175 THR A O 1
ATOM 1340 N N . VAL A 1 176 ? -0.385 9.102 -14.085 1.00 98.06 176 VAL A N 1
ATOM 1341 C CA . VAL A 1 176 ? -1.766 8.998 -13.581 1.00 98.06 176 VAL A CA 1
ATOM 1342 C C . VAL A 1 176 ? -2.394 7.639 -13.894 1.00 98.06 176 VAL A C 1
ATOM 1344 O O . VAL A 1 176 ? -2.967 6.999 -13.014 1.00 98.06 176 VAL A O 1
ATOM 1347 N N . GLU A 1 177 ? -2.303 7.179 -15.139 1.00 98.00 177 GLU A N 1
ATOM 1348 C CA . GLU A 1 177 ? -3.008 5.985 -15.611 1.00 98.00 177 GLU A CA 1
ATOM 1349 C C . GLU A 1 177 ? -2.556 4.708 -14.882 1.00 98.00 177 GLU A C 1
ATOM 1351 O O . GLU A 1 177 ? -3.419 3.982 -14.381 1.00 98.00 177 GLU A O 1
ATOM 1356 N N . PRO A 1 178 ? -1.247 4.433 -14.699 1.00 97.81 178 PRO A N 1
ATOM 1357 C CA . PRO A 1 178 ? -0.813 3.279 -13.918 1.00 97.81 178 PRO A CA 1
ATOM 1358 C C . PRO A 1 178 ? -1.199 3.365 -12.438 1.00 97.81 178 PRO A C 1
ATOM 1360 O O . PRO A 1 178 ? -1.414 2.319 -11.823 1.00 97.81 178 PRO A O 1
ATOM 1363 N N . ALA A 1 179 ? -1.307 4.571 -11.864 1.00 98.50 179 ALA A N 1
ATOM 1364 C CA . ALA A 1 179 ? -1.786 4.759 -10.494 1.00 98.50 179 ALA A CA 1
ATOM 1365 C C . ALA A 1 179 ? -3.279 4.419 -10.362 1.00 98.50 179 ALA A C 1
ATOM 1367 O O . ALA A 1 179 ? -3.657 3.730 -9.414 1.00 98.50 179 ALA A O 1
ATOM 1368 N N . ARG A 1 180 ? -4.108 4.804 -11.345 1.00 98.44 180 ARG A N 1
ATOM 1369 C CA . ARG A 1 180 ? -5.518 4.380 -11.442 1.00 98.44 180 ARG A CA 1
ATOM 1370 C C . ARG A 1 180 ? -5.656 2.870 -11.525 1.00 98.44 180 ARG A C 1
ATOM 1372 O O . ARG A 1 180 ? -6.435 2.283 -10.777 1.00 98.44 180 ARG A O 1
ATOM 1379 N N . GLU A 1 181 ? -4.865 2.226 -12.381 1.00 97.94 181 GLU A N 1
ATOM 1380 C CA . GLU A 1 181 ? -4.848 0.764 -12.443 1.00 97.94 181 GLU A CA 1
ATOM 1381 C C . GLU A 1 181 ? -4.442 0.134 -11.109 1.00 97.94 181 GLU A C 1
ATOM 1383 O O . GLU A 1 181 ? -5.072 -0.826 -10.674 1.00 97.94 181 GLU A O 1
ATOM 1388 N N . THR A 1 182 ? -3.417 0.673 -10.440 1.00 98.31 182 THR A N 1
ATOM 1389 C CA . THR A 1 182 ? -2.986 0.186 -9.124 1.00 98.31 182 THR A CA 1
ATOM 1390 C C . THR A 1 182 ? -4.099 0.314 -8.088 1.00 98.31 182 THR A C 1
ATOM 1392 O O . THR A 1 182 ? -4.377 -0.666 -7.402 1.00 98.31 182 THR A O 1
ATOM 1395 N N . ALA A 1 183 ? -4.767 1.467 -7.983 1.00 98.00 183 ALA A N 1
ATOM 1396 C CA . ALA A 1 183 ? -5.871 1.656 -7.040 1.00 98.00 183 ALA A CA 1
ATOM 1397 C C . ALA A 1 183 ? -7.031 0.692 -7.327 1.00 98.00 183 ALA A C 1
ATOM 1399 O O . ALA A 1 183 ? -7.526 0.036 -6.412 1.00 98.00 183 ALA A O 1
ATOM 1400 N N . LYS A 1 184 ? -7.400 0.531 -8.604 1.00 97.56 184 LYS A N 1
ATOM 1401 C CA . LYS A 1 184 ? -8.435 -0.415 -9.038 1.00 97.56 184 LYS A CA 1
ATOM 1402 C C . LYS A 1 184 ? -8.089 -1.856 -8.674 1.00 97.56 184 LYS A C 1
ATOM 1404 O O . LYS A 1 184 ? -8.939 -2.584 -8.176 1.00 97.56 184 LYS A O 1
ATOM 1409 N N . VAL A 1 185 ? -6.845 -2.276 -8.912 1.00 97.56 185 VAL A N 1
ATOM 1410 C CA . VAL A 1 185 ? -6.375 -3.620 -8.549 1.00 97.56 185 VAL A CA 1
ATOM 1411 C C . VAL A 1 185 ? -6.404 -3.800 -7.039 1.00 97.56 185 VAL A C 1
ATOM 1413 O O . VAL A 1 185 ? -6.867 -4.836 -6.581 1.00 97.56 185 VAL A O 1
ATOM 1416 N N . LEU A 1 186 ? -5.935 -2.812 -6.272 1.00 97.75 186 LEU A N 1
ATOM 1417 C CA . LEU A 1 186 ? -5.885 -2.895 -4.816 1.00 97.75 186 LEU A CA 1
ATOM 1418 C C . LEU A 1 186 ? -7.266 -2.891 -4.171 1.00 97.75 186 LEU A C 1
ATOM 1420 O O . LEU A 1 186 ? -7.408 -3.545 -3.151 1.00 97.75 186 LEU A O 1
ATOM 1424 N N . LEU A 1 187 ? -8.267 -2.224 -4.752 1.00 97.12 187 LEU A N 1
ATOM 1425 C CA . LEU A 1 187 ? -9.657 -2.226 -4.275 1.00 97.12 187 LEU A CA 1
ATOM 1426 C C . LEU A 1 187 ? -10.562 -3.241 -4.989 1.00 97.12 187 LEU A C 1
ATOM 1428 O O . LEU A 1 187 ? -11.777 -3.226 -4.796 1.00 97.12 187 LEU A O 1
ATOM 1432 N N . ALA A 1 188 ? -10.006 -4.137 -5.806 1.00 96.12 188 ALA A N 1
ATOM 1433 C CA . ALA A 1 188 ? -10.801 -5.195 -6.418 1.00 96.12 188 ALA A CA 1
ATOM 1434 C C . ALA A 1 188 ? -11.443 -6.078 -5.333 1.00 96.12 188 ALA A C 1
ATOM 1436 O O . ALA A 1 188 ? -10.795 -6.411 -4.340 1.00 96.12 188 ALA A O 1
ATOM 1437 N N . ASP A 1 189 ? -12.715 -6.432 -5.531 1.00 94.50 189 ASP A N 1
ATOM 1438 C CA . ASP A 1 189 ? -13.521 -7.233 -4.600 1.00 94.50 189 ASP A CA 1
ATOM 1439 C C . ASP A 1 189 ? -13.595 -6.653 -3.172 1.00 94.50 189 ASP A C 1
ATOM 1441 O O . ASP A 1 189 ? -13.674 -7.391 -2.186 1.00 94.50 189 ASP A O 1
ATOM 1445 N N . PHE A 1 190 ? -13.549 -5.320 -3.045 1.00 95.50 190 PHE A N 1
ATOM 1446 C CA . PHE A 1 190 ? -13.727 -4.640 -1.763 1.00 95.50 190 PHE A CA 1
ATOM 1447 C C . PHE A 1 190 ? -15.128 -4.920 -1.175 1.00 95.50 190 PHE A C 1
ATOM 1449 O O . PHE A 1 190 ? -16.116 -4.877 -1.921 1.00 95.50 190 PHE A O 1
ATOM 1456 N N . PRO A 1 191 ? -15.245 -5.200 0.138 1.00 91.38 191 PRO A N 1
ATOM 1457 C CA . PRO A 1 191 ? -16.532 -5.458 0.780 1.00 91.38 191 PRO A CA 1
ATOM 1458 C C . PRO A 1 191 ? -17.424 -4.206 0.773 1.00 91.38 191 PRO A C 1
ATOM 1460 O O . PRO A 1 191 ? -16.950 -3.105 1.050 1.00 91.38 191 PRO A O 1
ATOM 1463 N N . LYS A 1 192 ? -18.710 -4.383 0.454 1.00 78.62 192 LYS A N 1
ATOM 1464 C CA . LYS A 1 192 ? -19.728 -3.319 0.420 1.00 78.62 192 LYS A CA 1
ATOM 1465 C C . LYS A 1 192 ? -20.617 -3.349 1.651 1.00 78.62 192 LYS A C 1
ATOM 1467 O O . LYS A 1 192 ? -20.924 -4.475 2.104 1.00 78.62 192 LYS A O 1
#

Radius of gyration: 18.11 Å; Cα contacts (8 Å, |Δi|>4): 331; chains: 1; bounding box: 44×43×47 Å